Protein AF-A0A5N7ZIC8-F1 (afdb_monomer)

Radius of gyration: 21.94 Å; Cα contacts (8 Å, |Δi|>4): 372; chains: 1; bounding box: 55×42×61 Å

Foldseek 3Di:
DVLLVLLLCLLDPLSCVPPVVVNVVSLCVVQVVDDLPDDDDDDDPDDVQVVDDPVCLVSVLVVLVVCLPPPANDPVSSLVSSCPPPSNVVDDSVSSVVSCCVPPPSVPVVSVVVVSVVSVLVSVCSVVVHSAPFDDDALVLPAAKKKWPDFDPPLDDPCVVDQKDFDGRMWIWHWADDDPAWIKTWTWTWIARNPPRDIDIDTSDIFIWGADPRKTFTFDQDPVGTDTDDIKGFRDDDSQWTWIDDVVRITIIGGDDD

Mean predicted aligned error: 13.08 Å

Structure (mmCIF, N/CA/C/O backbone):
data_AF-A0A5N7ZIC8-F1
#
_entry.id   AF-A0A5N7ZIC8-F1
#
loop_
_atom_site.group_PDB
_atom_site.id
_atom_site.type_symbol
_atom_site.label_atom_id
_atom_site.label_alt_id
_atom_site.label_comp_id
_atom_site.label_asym_id
_atom_site.label_entity_id
_atom_site.label_seq_id
_atom_site.pdbx_PDB_ins_code
_atom_site.Cartn_x
_atom_site.Cartn_y
_atom_site.Cartn_z
_atom_site.occupancy
_atom_site.B_iso_or_equiv
_atom_site.auth_seq_id
_atom_site.auth_comp_id
_atom_site.auth_asym_id
_atom_site.auth_atom_id
_atom_site.pdbx_PDB_model_num
ATOM 1 N N . MET A 1 1 ? -0.071 7.876 14.268 1.00 55.91 1 MET A N 1
ATOM 2 C CA . MET A 1 1 ? -1.435 8.118 13.758 1.00 55.91 1 MET A CA 1
ATOM 3 C C . MET A 1 1 ? -2.157 6.816 13.401 1.00 55.91 1 MET A C 1
ATOM 5 O O . MET A 1 1 ? -3.098 6.484 14.101 1.00 55.91 1 MET A O 1
ATOM 9 N N . ILE A 1 2 ? -1.670 6.004 12.450 1.00 59.62 2 ILE A N 1
ATOM 10 C CA . ILE A 1 2 ? -2.265 4.687 12.101 1.00 59.62 2 ILE A CA 1
ATOM 11 C C . ILE A 1 2 ? -2.425 3.760 13.321 1.00 59.62 2 ILE A C 1
ATOM 13 O O . ILE A 1 2 ? -3.489 3.194 13.548 1.00 59.62 2 ILE A O 1
ATOM 17 N N . ARG A 1 3 ? -1.409 3.685 14.190 1.00 66.38 3 ARG A N 1
ATOM 18 C CA . ARG A 1 3 ? -1.488 2.930 15.454 1.00 66.38 3 ARG A CA 1
ATOM 19 C C . ARG A 1 3 ? -2.640 3.373 16.373 1.00 66.38 3 ARG A C 1
ATOM 21 O O . ARG A 1 3 ? -3.205 2.541 17.075 1.00 66.38 3 ARG A O 1
ATOM 28 N N . LEU A 1 4 ? -2.978 4.666 16.365 1.00 68.56 4 LEU A N 1
ATOM 29 C CA . LEU A 1 4 ? -4.075 5.231 17.161 1.00 68.56 4 LEU A CA 1
ATOM 30 C C . LEU A 1 4 ? -5.421 4.732 16.632 1.00 68.56 4 LEU A C 1
ATOM 32 O O . LEU A 1 4 ? -6.248 4.262 17.405 1.00 68.56 4 LEU A O 1
ATOM 36 N N . LEU A 1 5 ? -5.589 4.775 15.307 1.00 74.75 5 LEU A N 1
ATOM 37 C CA . LEU A 1 5 ? -6.770 4.267 14.617 1.00 74.75 5 LEU A CA 1
ATOM 38 C C . LEU A 1 5 ? -6.994 2.787 14.941 1.00 74.75 5 LEU A C 1
ATOM 40 O O . LEU A 1 5 ? -8.092 2.416 15.339 1.00 74.75 5 LEU A O 1
ATOM 44 N N . LYS A 1 6 ? -5.944 1.956 14.879 1.00 76.31 6 LYS A N 1
ATOM 45 C CA . LYS A 1 6 ? -6.038 0.525 15.216 1.00 76.31 6 LYS A CA 1
ATOM 46 C C . LYS A 1 6 ? -6.502 0.283 16.658 1.00 76.31 6 LYS A C 1
ATOM 48 O O . LYS A 1 6 ? -7.374 -0.547 16.888 1.00 76.31 6 LYS A O 1
ATOM 53 N N . LEU A 1 7 ? -5.927 0.998 17.630 1.00 75.19 7 LEU A N 1
ATOM 54 C CA . LEU A 1 7 ? -6.306 0.857 19.044 1.00 75.19 7 LEU A CA 1
ATOM 55 C C . LEU A 1 7 ? -7.739 1.323 19.304 1.00 75.19 7 LEU A C 1
ATOM 57 O O . LEU A 1 7 ? -8.444 0.702 20.095 1.00 75.19 7 LEU A O 1
ATOM 61 N N . TYR A 1 8 ? -8.180 2.375 18.617 1.00 78.94 8 TYR A N 1
ATOM 62 C CA . TYR A 1 8 ? -9.557 2.840 18.711 1.00 78.94 8 TYR A CA 1
ATOM 63 C C . TYR A 1 8 ? -10.530 1.827 18.091 1.00 78.94 8 TYR A C 1
ATOM 65 O O . TYR A 1 8 ? -11.512 1.468 18.733 1.00 78.94 8 TYR A O 1
ATOM 73 N N . LEU A 1 9 ? -10.226 1.280 16.907 1.00 82.12 9 LEU A N 1
ATOM 74 C CA . LEU A 1 9 ? -11.021 0.207 16.293 1.00 82.12 9 LEU A CA 1
ATOM 75 C C . LEU A 1 9 ? -11.140 -1.011 17.221 1.00 82.12 9 LEU A C 1
ATOM 77 O O . LEU A 1 9 ? -12.231 -1.538 17.405 1.00 82.12 9 LEU A O 1
ATOM 81 N N . LEU A 1 10 ? -10.050 -1.417 17.881 1.00 80.00 10 LEU A N 1
ATOM 82 C CA . LEU A 1 10 ? -10.088 -2.487 18.884 1.00 80.00 10 LEU A CA 1
ATOM 83 C C . LEU A 1 10 ? -10.957 -2.153 20.105 1.00 80.00 10 LEU A C 1
ATOM 85 O O . LEU A 1 10 ? -11.411 -3.065 20.789 1.00 80.00 10 LEU A O 1
ATOM 89 N N . SER A 1 11 ? -11.194 -0.877 20.401 1.00 79.12 11 SER A N 1
ATOM 90 C CA . SER A 1 11 ? -12.074 -0.453 21.494 1.00 79.12 11 SER A CA 1
ATOM 91 C C . SER A 1 11 ? -13.565 -0.502 21.129 1.00 79.12 11 SER A C 1
ATOM 93 O O . SER A 1 11 ? -14.413 -0.486 22.027 1.00 79.12 11 SER A O 1
ATOM 95 N N . GLU A 1 12 ? -13.885 -0.624 19.836 1.00 85.06 12 GLU A N 1
ATOM 96 C CA . GLU A 1 12 ? -15.250 -0.687 19.325 1.00 85.06 12 GLU A CA 1
ATOM 97 C C . GLU A 1 12 ? -15.813 -2.108 19.368 1.00 85.06 12 GLU A C 1
ATOM 99 O O . GLU A 1 12 ? -15.362 -3.020 18.672 1.00 85.06 12 GLU A O 1
ATOM 104 N N . ASN A 1 13 ? -16.877 -2.302 20.149 1.00 83.62 13 ASN A N 1
ATOM 105 C CA . ASN A 1 13 ? -17.533 -3.607 20.275 1.00 83.62 13 ASN A CA 1
ATOM 106 C C . ASN A 1 13 ? -18.072 -4.136 18.939 1.00 83.62 13 ASN A C 1
ATOM 108 O O . ASN A 1 13 ? -18.017 -5.341 18.693 1.00 83.62 13 ASN A O 1
ATOM 112 N N . ASP A 1 14 ? -18.579 -3.253 18.077 1.00 86.81 14 ASP A N 1
ATOM 113 C CA . ASP A 1 14 ? -19.084 -3.641 16.758 1.00 86.81 14 ASP A CA 1
ATOM 114 C C . ASP A 1 14 ? -17.959 -4.143 15.855 1.00 86.81 14 ASP A C 1
ATOM 116 O O . ASP A 1 14 ? -18.125 -5.173 15.202 1.00 86.81 14 ASP A O 1
ATOM 120 N N . PHE A 1 15 ? -16.791 -3.493 15.899 1.00 87.12 15 PHE A N 1
ATOM 121 C CA . PHE A 1 15 ? -15.607 -3.943 15.174 1.00 87.12 15 PHE A CA 1
ATOM 122 C C . PHE A 1 15 ? -15.167 -5.325 15.660 1.00 87.12 15 PHE A C 1
ATOM 124 O O . PHE A 1 15 ? -15.086 -6.260 14.870 1.00 87.12 15 PHE A O 1
ATOM 131 N N . ARG A 1 16 ? -15.030 -5.509 16.979 1.00 84.25 16 ARG A N 1
ATOM 132 C CA . ARG A 1 16 ? -14.667 -6.806 17.582 1.00 84.25 16 ARG A CA 1
ATOM 133 C C . ARG A 1 16 ? -15.633 -7.936 17.257 1.00 84.25 16 ARG A C 1
ATOM 135 O O . ARG A 1 16 ? -15.233 -9.095 17.170 1.00 84.25 16 ARG A O 1
ATOM 142 N N . ARG A 1 17 ? -16.919 -7.620 17.129 1.00 87.88 17 ARG A N 1
ATOM 143 C CA . ARG A 1 17 ? -17.959 -8.605 16.831 1.00 87.88 17 ARG A CA 1
ATOM 144 C C . ARG A 1 17 ? -17.952 -9.011 15.359 1.00 87.88 17 ARG A C 1
ATOM 146 O O . ARG A 1 17 ? -18.144 -10.196 15.084 1.00 87.88 17 ARG A O 1
ATOM 153 N N . LEU A 1 18 ? -17.792 -8.043 14.457 1.00 86.38 18 LEU A N 1
ATOM 154 C CA . LEU A 1 18 ? -17.914 -8.226 13.009 1.00 86.38 18 LEU A CA 1
ATOM 155 C C . LEU A 1 18 ? -16.600 -8.670 12.347 1.00 86.38 18 LEU A C 1
ATOM 157 O O . LEU A 1 18 ? -16.652 -9.432 11.390 1.00 86.38 18 LEU A O 1
ATOM 161 N N . PHE A 1 19 ? -15.450 -8.267 12.893 1.00 87.06 19 PHE A N 1
ATOM 162 C CA . PHE A 1 19 ? -14.111 -8.452 12.313 1.00 87.06 19 PHE A CA 1
ATOM 163 C C . PHE A 1 19 ? -13.188 -9.215 13.267 1.00 87.06 19 PHE A C 1
ATOM 165 O O . PHE A 1 19 ? -12.166 -8.718 13.738 1.00 87.06 19 PHE A O 1
ATOM 172 N N . LYS A 1 20 ? -13.605 -10.428 13.653 1.00 84.00 20 LYS A N 1
ATOM 173 C CA . LYS A 1 20 ? -12.927 -11.210 14.704 1.00 84.00 20 LYS A CA 1
ATOM 174 C C . LYS A 1 20 ? -11.499 -11.599 14.330 1.00 84.00 20 LYS A C 1
ATOM 176 O O . LYS A 1 20 ? -10.627 -11.584 15.197 1.00 84.00 20 LYS A O 1
ATOM 181 N N . GLU A 1 21 ? -11.274 -11.982 13.077 1.00 80.25 21 GLU A N 1
ATOM 182 C CA . GLU A 1 21 ? -9.963 -12.425 12.595 1.00 80.25 21 GLU A CA 1
ATOM 183 C C . GLU A 1 21 ? -8.984 -11.252 12.547 1.00 80.25 21 GLU A C 1
ATOM 185 O O . GLU A 1 21 ? -7.851 -11.360 13.014 1.00 80.25 21 GLU A O 1
ATOM 190 N N . GLU A 1 22 ? -9.453 -10.094 12.096 1.00 78.19 22 GLU A N 1
ATOM 191 C CA . GLU A 1 22 ? -8.677 -8.863 12.053 1.00 78.19 22 GLU A CA 1
ATOM 192 C C . GLU A 1 22 ? -8.407 -8.318 13.446 1.00 78.19 22 GLU A C 1
ATOM 194 O O . GLU A 1 22 ? -7.299 -7.866 13.721 1.00 78.19 22 GLU A O 1
ATOM 199 N N . CYS A 1 23 ? -9.369 -8.423 14.366 1.00 78.75 23 CYS A N 1
ATOM 200 C CA . CYS A 1 23 ? -9.108 -8.169 15.776 1.00 78.75 23 CYS A CA 1
ATOM 201 C C . CYS A 1 23 ? -7.999 -9.074 16.307 1.00 78.75 23 CYS A C 1
ATOM 203 O O . CYS A 1 23 ? -7.065 -8.565 16.918 1.00 78.75 23 CYS A O 1
ATOM 205 N N . ALA A 1 24 ? -8.045 -10.381 16.040 1.00 77.69 24 ALA A N 1
ATOM 206 C CA . ALA A 1 24 ? -6.998 -11.300 16.479 1.00 77.69 24 ALA A CA 1
ATOM 207 C C . ALA A 1 24 ? -5.629 -10.960 15.859 1.00 77.69 24 ALA A C 1
ATOM 209 O O . ALA A 1 24 ? -4.602 -11.046 16.537 1.00 77.69 24 ALA A O 1
ATOM 210 N N . GLN A 1 25 ? -5.598 -10.530 14.594 1.00 75.31 25 GLN A N 1
ATOM 211 C CA . GLN A 1 25 ? -4.379 -10.070 13.930 1.00 75.31 25 GLN A CA 1
ATOM 212 C C . GLN A 1 25 ? -3.836 -8.783 14.558 1.00 75.31 25 GLN A C 1
ATOM 214 O O . GLN A 1 25 ? -2.656 -8.731 14.901 1.00 75.31 25 GLN A O 1
ATOM 219 N N . LEU A 1 26 ? -4.678 -7.765 14.744 1.00 73.06 26 LEU A N 1
ATOM 220 C CA . LEU A 1 26 ? -4.300 -6.505 15.378 1.00 73.06 26 LEU A CA 1
ATOM 221 C C . LEU A 1 26 ? -3.789 -6.749 16.801 1.00 73.06 26 LEU A C 1
ATOM 223 O O . LEU A 1 26 ? -2.727 -6.252 17.169 1.00 73.06 26 LEU A O 1
ATOM 227 N N . GLU A 1 27 ? -4.489 -7.564 17.589 1.00 74.94 27 GLU A N 1
ATOM 228 C CA . GLU A 1 27 ? -4.041 -7.976 18.919 1.00 74.94 27 GLU A CA 1
ATOM 229 C C . GLU A 1 27 ? -2.671 -8.674 18.844 1.00 74.94 27 GLU A C 1
ATOM 231 O O . GLU A 1 27 ? -1.750 -8.308 19.574 1.00 74.94 27 GLU A O 1
ATOM 236 N N . LYS A 1 28 ? -2.463 -9.610 17.911 1.00 73.75 28 LYS A N 1
ATOM 237 C CA . LYS A 1 28 ? -1.155 -10.252 17.704 1.00 73.75 28 LYS A CA 1
ATOM 238 C C . LYS A 1 28 ? -0.060 -9.250 17.319 1.00 73.75 28 LYS A C 1
ATOM 240 O O . LYS A 1 28 ? 1.052 -9.364 17.830 1.00 73.75 28 LYS A O 1
ATOM 245 N N . GLU A 1 29 ? -0.344 -8.273 16.461 1.00 68.31 29 GLU A N 1
ATOM 246 C CA . GLU A 1 29 ? 0.601 -7.206 16.108 1.00 68.31 29 GLU A CA 1
ATOM 247 C C . GLU A 1 29 ? 1.007 -6.409 17.348 1.00 68.31 29 GLU A C 1
ATOM 249 O O . GLU A 1 29 ? 2.203 -6.236 17.594 1.00 68.31 29 GLU A O 1
ATOM 254 N N . PHE A 1 30 ? 0.025 -5.982 18.150 1.00 66.12 30 PHE A N 1
ATOM 255 C CA . PHE A 1 30 ? 0.235 -5.192 19.362 1.00 66.12 30 PHE A CA 1
ATOM 256 C C . PHE A 1 30 ? 0.943 -5.963 20.479 1.00 66.12 30 PHE A C 1
ATOM 258 O O . PHE A 1 30 ? 1.807 -5.384 21.132 1.00 66.12 30 PHE A O 1
ATOM 265 N N . PHE A 1 31 ? 0.6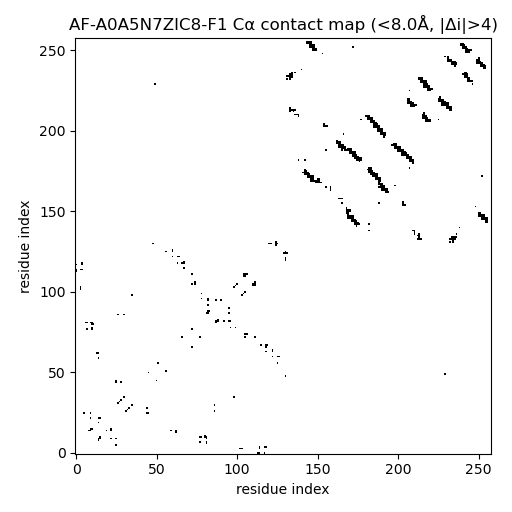07 -7.235 20.699 1.00 64.88 31 PHE A N 1
ATOM 266 C CA . PHE A 1 31 ? 1.062 -8.003 21.867 1.00 64.88 31 PHE A CA 1
ATOM 267 C C . PHE A 1 31 ? 2.175 -9.012 21.563 1.00 64.88 31 PHE A C 1
ATOM 269 O O . PHE A 1 31 ? 2.969 -9.333 22.443 1.00 64.88 31 PHE A O 1
ATOM 276 N N . GLY A 1 32 ? 2.246 -9.532 20.337 1.00 56.22 32 GLY A N 1
ATOM 277 C CA . GLY A 1 32 ? 3.239 -10.530 19.930 1.00 56.22 32 GLY A CA 1
ATOM 278 C C . GLY A 1 32 ? 4.573 -9.920 19.501 1.00 56.22 32 GLY A C 1
ATOM 279 O O . GLY A 1 32 ? 5.625 -10.504 19.757 1.00 56.22 32 GLY A O 1
ATOM 280 N N . THR A 1 33 ? 4.542 -8.738 18.878 1.00 51.19 33 THR A N 1
ATOM 281 C CA . THR A 1 33 ? 5.743 -8.064 18.341 1.00 51.19 33 THR A CA 1
ATOM 282 C C . THR A 1 33 ? 6.324 -7.021 19.297 1.00 51.19 33 THR A C 1
ATOM 284 O O . THR A 1 33 ? 7.509 -6.701 19.212 1.00 51.19 33 THR A O 1
ATOM 287 N N . TYR A 1 34 ? 5.524 -6.504 20.236 1.00 51.16 34 TYR A N 1
ATOM 288 C CA . TYR A 1 34 ? 5.946 -5.462 21.171 1.00 51.16 34 TYR A CA 1
ATOM 289 C C . TYR A 1 34 ? 5.941 -5.977 22.606 1.00 51.16 34 TYR A C 1
ATOM 291 O O . TYR A 1 34 ? 4.896 -6.229 23.197 1.00 51.16 34 TYR A O 1
ATOM 299 N N . LYS A 1 35 ? 7.124 -6.030 23.222 1.00 48.09 35 LYS A N 1
ATOM 300 C CA . LYS A 1 35 ? 7.209 -5.927 24.679 1.00 48.09 35 LYS A CA 1
ATOM 301 C C . LYS A 1 35 ? 6.880 -4.480 25.026 1.00 48.09 35 LYS A C 1
ATOM 303 O O . LYS A 1 35 ? 7.618 -3.582 24.618 1.00 48.09 35 LYS A O 1
ATOM 308 N N . ILE A 1 36 ? 5.768 -4.250 25.723 1.00 45.81 36 ILE A N 1
ATOM 309 C CA . ILE A 1 36 ? 5.391 -2.928 26.238 1.00 45.81 36 ILE A CA 1
ATOM 310 C C . ILE A 1 36 ? 6.588 -2.399 27.054 1.00 45.81 36 ILE A C 1
ATOM 312 O O . ILE A 1 36 ? 6.863 -2.905 28.137 1.00 45.81 36 ILE A O 1
ATOM 316 N N . GLY A 1 37 ? 7.373 -1.476 26.475 1.00 35.16 37 GLY A N 1
ATOM 317 C CA . GLY A 1 37 ? 8.635 -0.975 27.047 1.00 35.16 37 GLY A CA 1
ATOM 318 C C . GLY A 1 37 ? 9.810 -0.767 26.070 1.00 35.16 37 GLY A C 1
ATOM 319 O O . GLY A 1 37 ? 10.768 -0.094 26.435 1.00 35.16 37 GLY A O 1
ATOM 320 N N . GLY A 1 38 ? 9.760 -1.283 24.837 1.00 28.39 38 GLY A N 1
ATOM 321 C CA . GLY A 1 38 ? 10.807 -1.075 23.819 1.00 28.39 38 GLY A CA 1
ATOM 322 C C . GLY A 1 38 ? 10.331 -0.204 22.655 1.00 28.39 38 GLY A C 1
ATOM 323 O O . GLY A 1 38 ? 9.308 -0.500 22.042 1.00 28.39 38 GLY A O 1
ATOM 324 N N . GLY A 1 39 ? 11.048 0.883 22.366 1.00 31.53 39 GLY A N 1
ATOM 325 C CA . GLY A 1 39 ? 10.718 1.829 21.299 1.00 31.53 39 GLY A CA 1
ATOM 326 C C . GLY A 1 39 ? 10.853 1.266 19.876 1.00 31.53 39 GLY A C 1
ATOM 327 O O . GLY A 1 39 ? 11.704 0.425 19.605 1.00 31.53 39 GLY A O 1
ATOM 328 N N . GLY A 1 40 ? 10.046 1.828 18.969 1.00 33.06 40 GLY A N 1
ATOM 329 C CA . GLY A 1 40 ? 10.212 1.748 17.512 1.00 33.06 40 GLY A CA 1
ATOM 330 C C . GLY A 1 40 ? 9.396 0.658 16.809 1.00 33.06 40 GLY A C 1
ATOM 331 O O . GLY A 1 40 ? 9.470 -0.514 17.156 1.00 33.06 40 GLY A O 1
ATOM 332 N N . ILE A 1 41 ? 8.630 1.049 15.783 1.00 37.78 41 ILE A N 1
ATOM 333 C CA . ILE A 1 41 ? 7.874 0.148 14.899 1.00 37.78 41 ILE A CA 1
ATOM 334 C C . ILE A 1 41 ? 8.538 0.141 13.522 1.00 37.78 41 ILE A C 1
ATOM 336 O O . ILE A 1 41 ? 8.543 1.158 12.835 1.00 37.78 41 ILE A O 1
ATOM 340 N N . LYS A 1 42 ? 9.053 -1.016 13.110 1.00 34.66 42 LYS A N 1
ATOM 341 C CA . LYS A 1 42 ? 9.117 -1.414 11.700 1.00 34.66 42 LYS A CA 1
ATOM 342 C C . LYS A 1 42 ? 8.124 -2.567 11.532 1.00 34.66 42 LYS A C 1
ATOM 344 O O . LYS A 1 42 ? 8.136 -3.467 12.368 1.00 34.66 42 LYS A O 1
ATOM 349 N N . ASN A 1 43 ? 7.320 -2.507 10.469 1.00 38.88 43 ASN A N 1
ATOM 350 C CA . ASN A 1 43 ? 6.261 -3.442 10.049 1.00 38.88 43 ASN A CA 1
ATOM 351 C C . ASN A 1 43 ? 4.882 -3.168 10.678 1.00 38.88 43 ASN A C 1
ATOM 353 O O . ASN A 1 43 ? 4.516 -3.747 11.697 1.00 38.88 43 ASN A O 1
ATOM 357 N N . ASP A 1 44 ? 4.118 -2.277 10.041 1.00 46.12 44 ASP A N 1
ATOM 358 C CA . ASP A 1 44 ? 2.700 -2.033 10.328 1.00 46.12 44 ASP A CA 1
ATOM 359 C C . ASP A 1 44 ? 1.872 -3.037 9.495 1.00 46.12 44 ASP A C 1
ATOM 361 O O . ASP A 1 44 ? 1.852 -2.950 8.274 1.00 46.12 44 ASP A O 1
ATOM 365 N N . GLY A 1 45 ? 1.246 -4.038 10.126 1.00 46.94 45 GLY A N 1
ATOM 366 C CA . GLY A 1 45 ? 0.649 -5.196 9.431 1.00 46.94 45 GLY A CA 1
ATOM 367 C C . GLY A 1 45 ? -0.843 -5.093 9.084 1.00 46.94 45 GLY A C 1
ATOM 368 O O . GLY A 1 45 ? -1.427 -6.076 8.634 1.00 46.94 45 GLY A O 1
ATOM 369 N N . PHE A 1 46 ? -1.466 -3.921 9.248 1.00 47.50 46 PHE A N 1
ATOM 370 C CA . PHE A 1 46 ? -2.884 -3.732 8.913 1.00 47.50 46 PHE A CA 1
ATOM 371 C C . PHE A 1 46 ? -2.997 -2.918 7.633 1.00 47.50 46 PHE A C 1
ATOM 373 O O . PHE A 1 46 ? -2.992 -1.686 7.648 1.00 47.50 46 PHE A O 1
ATOM 380 N N . ASP A 1 47 ? -3.050 -3.648 6.534 1.00 56.22 47 ASP A N 1
ATOM 381 C CA . ASP A 1 47 ? -3.285 -3.111 5.208 1.00 56.22 47 ASP A CA 1
ATOM 382 C C . ASP A 1 47 ? -4.802 -2.941 5.015 1.00 56.22 47 ASP A C 1
ATOM 384 O O . ASP A 1 47 ? -5.525 -3.913 4.786 1.00 56.22 47 ASP A O 1
ATOM 388 N N . LEU A 1 48 ? -5.286 -1.704 5.182 1.00 57.12 48 LEU A N 1
ATOM 389 C CA . LEU A 1 48 ? -6.697 -1.341 4.995 1.00 57.12 48 LEU A CA 1
ATOM 390 C C . LEU A 1 48 ? -7.187 -1.665 3.577 1.00 57.12 48 LEU A C 1
ATOM 392 O O . LEU A 1 48 ? -8.328 -2.100 3.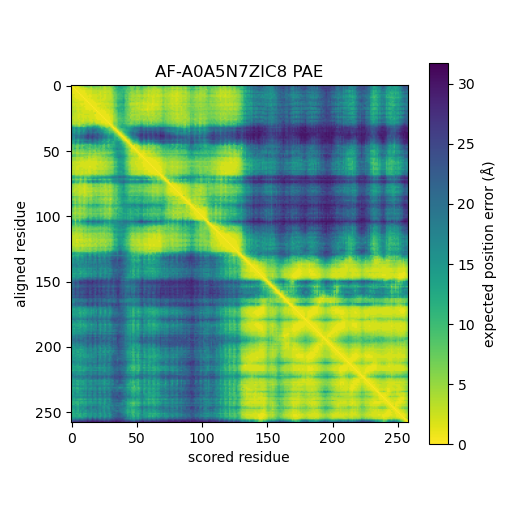433 1.00 57.12 48 LEU A O 1
ATOM 396 N 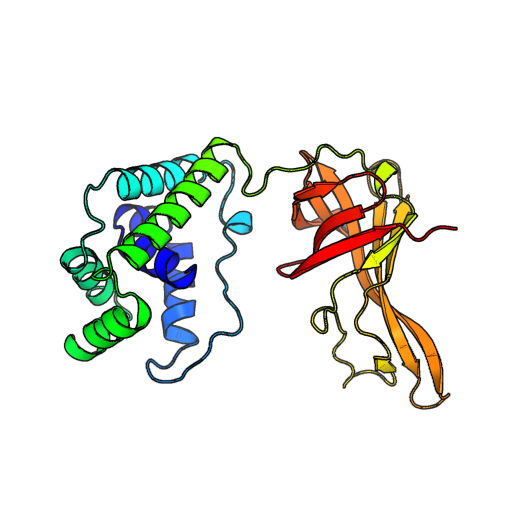N . ASP A 1 49 ? -6.328 -1.525 2.564 1.00 51.62 49 ASP A N 1
ATOM 397 C CA . ASP A 1 49 ? -6.667 -1.828 1.170 1.00 51.62 49 ASP A CA 1
ATOM 398 C C . ASP A 1 49 ? -6.853 -3.333 0.948 1.00 51.62 49 ASP A C 1
ATOM 400 O O . ASP A 1 49 ? -7.677 -3.747 0.133 1.00 51.62 49 ASP A O 1
ATOM 404 N N . ARG A 1 50 ? -6.114 -4.167 1.690 1.00 55.91 50 ARG A N 1
ATOM 405 C CA . ARG A 1 50 ? -6.284 -5.627 1.672 1.00 55.91 50 ARG A CA 1
ATOM 406 C C . ARG A 1 50 ? -7.457 -6.105 2.527 1.00 55.91 50 ARG A C 1
ATOM 408 O O . ARG A 1 50 ? -8.069 -7.121 2.204 1.00 55.91 50 ARG A O 1
ATOM 415 N N . PHE A 1 51 ? -7.734 -5.421 3.635 1.00 65.19 51 PHE A N 1
ATOM 416 C CA . PHE A 1 51 ? -8.839 -5.750 4.533 1.00 65.19 51 PHE A CA 1
ATOM 417 C C . PHE A 1 51 ? -10.197 -5.476 3.877 1.00 65.19 51 PHE A C 1
ATOM 419 O O . PHE A 1 51 ? -11.109 -6.293 3.998 1.00 65.19 51 PHE A O 1
ATOM 426 N N . LEU A 1 52 ? -10.336 -4.351 3.175 1.00 65.94 52 LEU A N 1
ATOM 427 C CA . LEU A 1 52 ? -11.616 -3.908 2.634 1.00 65.94 52 LEU A CA 1
ATOM 428 C C . LEU A 1 52 ? -11.952 -4.572 1.300 1.00 65.94 52 LEU A C 1
ATOM 430 O O . LEU A 1 52 ? -11.147 -4.628 0.374 1.00 65.94 52 LEU A O 1
ATOM 434 N N . ASN A 1 53 ? -13.179 -5.065 1.209 1.00 67.75 53 ASN A N 1
ATOM 435 C CA . ASN A 1 53 ? -13.756 -5.697 0.033 1.00 67.75 53 ASN A CA 1
ATOM 436 C C . ASN A 1 53 ? -15.268 -5.437 -0.024 1.00 67.75 53 ASN A C 1
ATOM 438 O O . ASN A 1 53 ? -15.861 -4.883 0.909 1.00 67.75 53 ASN A O 1
ATOM 442 N N . ASP A 1 54 ? -15.902 -5.874 -1.107 1.00 66.94 54 ASP A N 1
ATOM 443 C CA . ASP A 1 54 ? -17.329 -5.647 -1.362 1.00 66.94 54 ASP A CA 1
ATOM 444 C C . ASP A 1 54 ? -18.246 -6.203 -0.258 1.00 66.94 54 ASP A C 1
ATOM 446 O O . ASP A 1 54 ? -19.360 -5.721 -0.074 1.00 66.94 54 ASP A O 1
ATOM 450 N N . GLN A 1 55 ? -17.794 -7.201 0.510 1.00 71.50 55 GLN A N 1
ATOM 451 C CA . GLN A 1 55 ? -18.599 -7.849 1.549 1.00 71.50 55 GLN A CA 1
ATOM 452 C C . GLN A 1 55 ? -18.533 -7.129 2.899 1.00 71.50 55 GLN A C 1
ATOM 454 O O . GLN A 1 55 ? -19.447 -7.282 3.711 1.00 71.50 55 GLN A O 1
ATOM 459 N N . ASN A 1 56 ? -17.466 -6.371 3.174 1.00 73.31 56 ASN A N 1
ATOM 460 C CA . ASN A 1 56 ? -17.257 -5.744 4.482 1.00 73.31 56 ASN A CA 1
ATOM 461 C C . ASN A 1 56 ? -17.191 -4.212 4.476 1.00 73.31 56 ASN A C 1
ATOM 463 O O . ASN A 1 56 ? -17.275 -3.606 5.548 1.00 73.31 56 ASN A O 1
ATOM 467 N N . THR A 1 57 ? -17.096 -3.589 3.301 1.00 79.44 57 THR A N 1
ATOM 468 C CA . THR A 1 57 ? -16.931 -2.137 3.155 1.00 79.44 57 THR A CA 1
ATOM 469 C C . THR A 1 57 ? -18.054 -1.350 3.829 1.00 79.44 57 THR A C 1
ATOM 471 O O . THR A 1 57 ? -17.776 -0.437 4.607 1.00 79.44 57 THR A O 1
ATOM 474 N N . GLU A 1 58 ? -19.317 -1.730 3.624 1.00 82.94 58 GLU A N 1
ATOM 475 C CA . GLU A 1 58 ? -20.460 -1.039 4.241 1.00 82.94 58 GLU A CA 1
ATOM 476 C C . GLU A 1 58 ? -20.465 -1.168 5.769 1.00 82.94 58 GLU A C 1
ATOM 478 O O . GLU A 1 58 ? -20.674 -0.190 6.491 1.00 82.94 58 GLU A O 1
ATOM 483 N N . ALA A 1 59 ? -20.193 -2.374 6.275 1.00 86.12 59 ALA A N 1
ATOM 484 C CA . ALA A 1 59 ? -20.153 -2.642 7.707 1.00 86.12 59 ALA A CA 1
ATOM 485 C C . ALA A 1 59 ? -19.026 -1.855 8.390 1.00 86.12 59 ALA A C 1
ATOM 487 O O . ALA A 1 59 ? -19.227 -1.283 9.463 1.00 86.12 59 ALA A O 1
ATOM 488 N N . PHE A 1 60 ? -17.855 -1.781 7.755 1.00 86.12 60 PHE A N 1
ATOM 489 C CA . PHE A 1 60 ? -16.742 -0.983 8.251 1.00 86.12 60 PHE A CA 1
ATOM 490 C C . PHE A 1 60 ? -17.046 0.521 8.185 1.00 86.12 60 PHE A C 1
ATOM 492 O O . PHE A 1 60 ? -16.825 1.232 9.166 1.00 86.12 60 PHE A O 1
ATOM 499 N N . ALA A 1 61 ? -17.644 1.005 7.091 1.00 85.25 61 ALA A N 1
ATOM 500 C CA . ALA A 1 61 ? -18.068 2.398 6.958 1.00 85.25 61 ALA A CA 1
ATOM 501 C C . ALA A 1 61 ? -19.072 2.807 8.049 1.00 85.25 61 ALA A C 1
ATOM 503 O O . ALA A 1 61 ? -18.947 3.892 8.615 1.00 85.25 61 ALA A O 1
ATOM 504 N N . ALA A 1 62 ? -20.020 1.935 8.408 1.00 87.12 62 ALA A N 1
ATOM 505 C CA . ALA A 1 62 ? -20.974 2.194 9.487 1.00 87.12 62 ALA A CA 1
ATOM 506 C C . ALA A 1 62 ? -20.290 2.368 10.855 1.00 87.12 62 ALA A C 1
ATOM 508 O O . ALA A 1 62 ? -20.686 3.236 11.638 1.00 87.12 62 ALA A O 1
ATOM 509 N N . ILE A 1 63 ? -19.237 1.588 11.132 1.00 87.50 63 ILE A N 1
ATOM 510 C CA . ILE A 1 63 ? -18.424 1.740 12.347 1.00 87.50 63 ILE A CA 1
ATOM 511 C C . ILE A 1 63 ? -17.718 3.096 12.337 1.00 87.50 63 ILE A C 1
ATOM 513 O O . ILE A 1 63 ? -17.804 3.827 13.319 1.00 87.50 63 ILE A O 1
ATOM 517 N N . LEU A 1 64 ? -17.074 3.472 11.229 1.00 87.31 64 LEU A N 1
ATOM 518 C CA . LEU A 1 64 ? -16.399 4.770 11.135 1.00 87.31 64 LEU A CA 1
ATOM 519 C C . LEU A 1 64 ? -17.371 5.939 11.286 1.00 87.31 64 LEU A C 1
ATOM 521 O O . LEU A 1 64 ? -17.082 6.888 12.009 1.00 87.31 64 LEU A O 1
ATOM 525 N N . HIS A 1 65 ? -18.542 5.857 10.654 1.00 86.75 65 HIS A N 1
ATOM 526 C CA . HIS A 1 65 ? -19.585 6.867 10.789 1.00 86.75 65 HIS A CA 1
ATOM 527 C C . HIS A 1 65 ? -20.016 7.031 12.250 1.00 86.75 65 HIS A C 1
ATOM 529 O O . HIS A 1 65 ? -20.086 8.152 12.749 1.00 86.75 65 HIS A O 1
ATOM 535 N N . LYS A 1 66 ? -20.249 5.918 12.959 1.00 85.31 66 LYS A N 1
ATOM 536 C CA . LYS A 1 66 ? -20.588 5.931 14.387 1.00 85.31 66 LYS A CA 1
ATOM 537 C C . LYS A 1 66 ? -19.515 6.664 15.197 1.00 85.31 66 LYS A C 1
ATOM 539 O O . LYS A 1 66 ? -19.858 7.613 15.898 1.00 85.31 66 LYS A O 1
ATOM 544 N N . ILE A 1 67 ? -18.243 6.301 15.017 1.00 82.38 67 ILE A N 1
ATOM 545 C CA . ILE A 1 67 ? -17.097 6.953 15.676 1.00 82.38 67 ILE A CA 1
ATOM 546 C C . ILE A 1 67 ? -17.089 8.465 15.398 1.00 82.38 67 ILE A C 1
ATOM 548 O O . ILE A 1 67 ? -16.938 9.268 16.313 1.00 82.38 67 ILE A O 1
ATOM 552 N N . LEU A 1 68 ? -17.292 8.872 14.142 1.00 82.06 68 LEU A N 1
ATOM 553 C CA . LEU A 1 68 ? -17.285 10.280 13.729 1.00 82.06 68 LEU A CA 1
ATOM 554 C C . LEU A 1 68 ? -18.469 11.096 14.269 1.00 82.06 68 LEU A C 1
ATOM 556 O O . LEU A 1 68 ? -18.354 12.314 14.426 1.00 82.06 68 LEU A O 1
ATOM 560 N N . THR A 1 69 ? -19.604 10.447 14.539 1.00 82.50 69 THR A N 1
ATOM 561 C CA . THR A 1 69 ? -20.807 11.101 15.083 1.00 82.50 69 THR A CA 1
ATOM 562 C C . THR A 1 69 ? -20.768 11.304 16.597 1.00 82.50 69 THR A C 1
ATOM 564 O O . THR A 1 69 ? -21.536 12.113 17.127 1.00 82.50 69 THR A O 1
ATOM 567 N N . GLU A 1 70 ? -19.871 10.618 17.307 1.00 74.38 70 GLU A N 1
ATOM 568 C CA . GLU A 1 70 ? -19.663 10.840 18.734 1.00 74.38 70 GLU A CA 1
ATOM 569 C C . GLU A 1 70 ? -18.999 12.211 18.950 1.00 74.38 70 GLU A C 1
ATOM 571 O O . GLU A 1 70 ? -17.913 12.500 18.449 1.00 74.38 70 GLU A O 1
ATOM 576 N N . LYS A 1 71 ? -19.690 13.101 19.68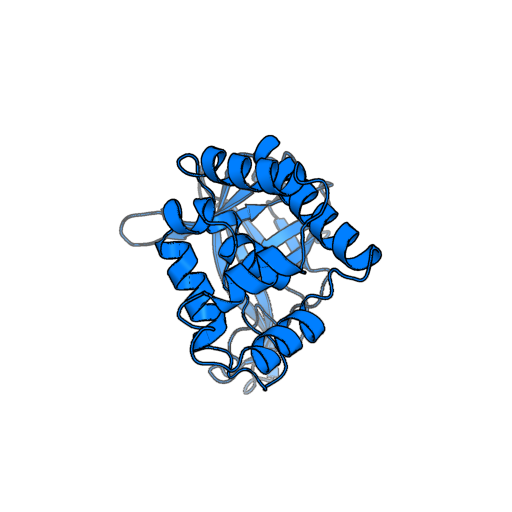3 1.00 55.22 71 LYS A N 1
ATOM 577 C CA . LYS A 1 71 ? -19.264 14.498 19.913 1.00 55.22 71 LYS A CA 1
ATOM 578 C C . LYS A 1 71 ? -17.870 14.616 20.531 1.00 55.22 71 LYS A C 1
ATOM 580 O O . LYS A 1 71 ? -17.198 15.618 20.307 1.00 55.22 71 LYS A O 1
ATOM 585 N N . GLU A 1 72 ? -17.465 13.610 21.297 1.00 61.56 72 GLU A N 1
ATOM 586 C CA . GLU A 1 72 ? -16.142 13.484 21.888 1.00 61.56 72 GLU A CA 1
ATOM 587 C C . GLU A 1 72 ? -15.708 12.025 21.753 1.00 61.56 72 GLU A C 1
ATOM 589 O O . GLU A 1 72 ? -16.411 11.126 22.213 1.00 61.56 72 GLU A O 1
ATOM 594 N N . LEU A 1 73 ? -14.541 11.789 21.154 1.00 65.38 73 LEU A N 1
ATOM 595 C CA . LEU A 1 73 ? -13.8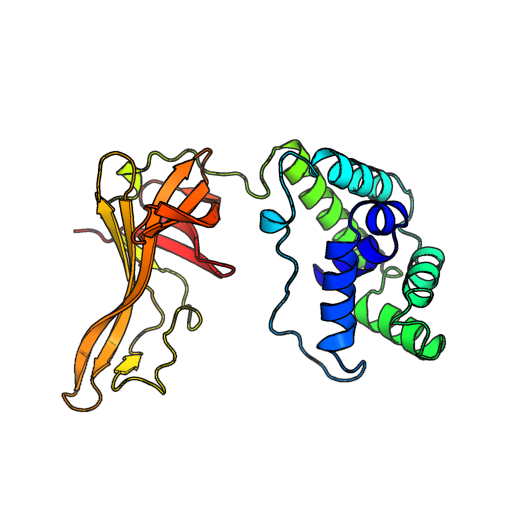65 10.493 21.199 1.00 65.38 73 LEU A CA 1
ATOM 596 C C . LEU A 1 73 ? -13.399 10.289 22.649 1.00 65.38 73 LEU A C 1
ATOM 598 O O . LEU A 1 73 ? -12.300 10.694 23.018 1.00 65.38 73 LEU A O 1
ATOM 602 N N . THR A 1 74 ? -14.290 9.819 23.528 1.00 60.06 74 THR A N 1
ATOM 603 C CA . THR A 1 74 ? -14.059 9.933 24.975 1.00 60.06 74 THR A CA 1
ATOM 604 C C . THR A 1 74 ? -12.913 9.033 25.446 1.00 60.06 74 THR A C 1
ATOM 606 O O . THR A 1 74 ? -12.914 7.805 25.298 1.00 60.06 74 THR A O 1
ATOM 609 N N . ASN A 1 75 ? -11.934 9.657 26.098 1.00 63.22 75 ASN A N 1
ATOM 610 C CA . ASN A 1 75 ? -10.685 9.006 26.507 1.00 63.22 75 ASN A CA 1
ATOM 611 C C . ASN A 1 75 ? -10.922 7.933 27.547 1.00 63.22 75 ASN A C 1
ATOM 613 O O . ASN A 1 75 ? -10.324 6.866 27.481 1.00 63.22 75 ASN A O 1
ATOM 617 N N . ASN A 1 76 ? -11.815 8.202 28.496 1.00 65.94 76 ASN A N 1
ATOM 618 C CA . ASN A 1 76 ? -12.064 7.299 29.610 1.00 65.94 76 ASN A CA 1
ATOM 619 C C . ASN A 1 76 ? -12.729 6.000 29.153 1.00 65.94 76 ASN A C 1
ATOM 621 O O . ASN A 1 76 ? -12.323 4.931 29.602 1.00 65.94 76 ASN A O 1
ATOM 625 N N . GLN A 1 77 ? -13.704 6.069 28.241 1.00 72.12 77 GLN A N 1
ATOM 626 C CA . GLN A 1 77 ? -14.385 4.873 27.753 1.00 72.12 77 GLN A CA 1
ATOM 627 C C . GLN A 1 77 ? -13.483 4.064 26.819 1.00 72.12 77 GLN A C 1
ATOM 629 O O . GLN A 1 77 ? -13.354 2.856 27.006 1.00 72.12 77 GLN A O 1
ATOM 634 N N . THR A 1 78 ? -12.788 4.729 25.894 1.00 73.69 78 THR A N 1
ATOM 635 C CA . THR A 1 78 ? -11.824 4.085 24.988 1.00 73.69 78 THR A CA 1
ATOM 636 C C . THR A 1 78 ? -10.697 3.421 25.778 1.00 73.69 78 THR A C 1
ATOM 638 O O . THR A 1 78 ? -10.409 2.243 25.586 1.00 73.69 78 THR A O 1
ATOM 641 N N . THR A 1 79 ? -10.117 4.130 26.753 1.00 72.25 79 THR A N 1
ATOM 642 C CA . THR A 1 79 ? -9.073 3.596 27.644 1.00 72.25 79 THR A CA 1
ATOM 643 C C . THR A 1 79 ? -9.569 2.383 28.414 1.00 72.25 79 THR A C 1
ATOM 645 O O . THR A 1 79 ? -8.876 1.371 28.479 1.00 72.25 79 THR A O 1
ATOM 648 N N . LYS A 1 80 ? -10.781 2.460 28.974 1.00 74.12 80 LYS A N 1
ATOM 649 C CA . LYS A 1 80 ? -11.389 1.355 29.716 1.00 74.12 80 LYS A CA 1
ATOM 650 C C . LYS A 1 80 ? -11.639 0.139 28.820 1.00 74.12 80 LYS A C 1
ATOM 652 O O . LYS A 1 80 ? -11.363 -0.979 29.242 1.00 74.12 80 LYS A O 1
ATOM 657 N N . ASN A 1 81 ? -12.115 0.350 27.595 1.00 77.56 81 ASN A N 1
ATOM 658 C CA . ASN A 1 81 ? -12.346 -0.718 26.624 1.00 77.56 81 ASN A CA 1
ATOM 659 C C . ASN A 1 81 ? -11.029 -1.367 26.176 1.00 77.56 81 ASN A C 1
ATOM 661 O O . ASN A 1 81 ? -10.941 -2.591 26.157 1.00 77.56 81 ASN A O 1
ATOM 665 N N . ILE A 1 82 ? -9.997 -0.567 25.884 1.00 75.75 82 ILE A N 1
ATOM 666 C CA . ILE A 1 82 ? -8.663 -1.062 25.509 1.00 75.75 82 ILE A CA 1
ATOM 667 C C . ILE A 1 82 ? -8.040 -1.850 26.666 1.00 75.75 82 ILE A C 1
ATOM 669 O O . ILE A 1 82 ? -7.539 -2.951 26.455 1.00 75.75 82 ILE A O 1
ATOM 673 N N . ALA A 1 83 ? -8.110 -1.335 27.897 1.00 72.56 83 ALA A N 1
ATOM 674 C CA . ALA A 1 83 ? -7.602 -2.031 29.079 1.00 72.56 83 ALA A CA 1
ATOM 675 C C . ALA A 1 83 ? -8.322 -3.365 29.345 1.00 72.56 83 ALA A C 1
ATOM 677 O O . ALA A 1 83 ? -7.725 -4.285 29.896 1.00 72.56 83 ALA A O 1
ATOM 678 N N . ALA A 1 84 ? -9.587 -3.485 28.931 1.00 75.38 84 ALA A N 1
ATOM 679 C CA . ALA A 1 84 ? -10.372 -4.711 29.052 1.00 75.38 84 ALA A CA 1
ATOM 680 C C . ALA A 1 84 ? -10.070 -5.761 27.962 1.00 75.38 84 ALA A C 1
ATOM 682 O O . ALA A 1 84 ? -10.613 -6.867 28.020 1.00 75.38 84 ALA A O 1
ATOM 683 N N . LEU A 1 85 ? -9.230 -5.456 26.966 1.00 76.62 85 LEU A N 1
ATOM 684 C CA . LEU A 1 85 ? -8.793 -6.444 25.976 1.00 76.62 85 LEU A CA 1
ATOM 685 C C . LEU A 1 85 ? -7.912 -7.504 26.647 1.00 76.62 85 LEU A C 1
ATOM 687 O O . LEU A 1 85 ? -7.075 -7.182 27.490 1.00 76.62 85 LEU A O 1
ATOM 691 N N . ALA A 1 86 ? -8.063 -8.770 26.246 1.00 70.69 86 ALA A N 1
ATOM 692 C CA . ALA A 1 86 ? -7.418 -9.908 26.910 1.00 70.69 86 ALA A CA 1
ATOM 693 C C . ALA A 1 86 ? -5.886 -9.764 27.006 1.00 70.69 86 ALA A C 1
ATOM 695 O O . ALA A 1 86 ? -5.296 -10.114 28.025 1.00 70.69 86 ALA A O 1
ATOM 696 N N . GLY A 1 87 ? -5.250 -9.191 25.978 1.00 70.62 87 GLY A N 1
ATOM 697 C CA . GLY A 1 87 ? -3.806 -8.941 25.965 1.00 70.62 87 GLY A CA 1
ATOM 698 C C . GLY A 1 87 ? -3.349 -7.784 26.860 1.00 70.62 87 GLY A C 1
ATOM 699 O O . GLY A 1 87 ? -2.213 -7.807 27.331 1.00 70.62 87 GLY A O 1
ATOM 700 N N . PHE A 1 88 ? -4.216 -6.803 27.137 1.00 71.31 88 PHE A N 1
ATOM 701 C CA . PHE A 1 88 ? -3.927 -5.711 28.070 1.00 71.31 88 PHE A CA 1
ATOM 702 C C . PHE A 1 88 ? -4.271 -6.078 29.516 1.00 71.31 88 PHE A C 1
ATOM 704 O O . PHE A 1 88 ? -3.573 -5.630 30.415 1.00 71.31 88 PHE A O 1
ATOM 711 N N . ALA A 1 89 ? -5.258 -6.947 29.750 1.00 69.94 89 ALA A N 1
ATOM 712 C CA . ALA A 1 89 ? -5.738 -7.323 31.084 1.00 69.94 89 ALA A CA 1
ATOM 713 C C . ALA A 1 89 ? -4.656 -7.889 32.029 1.00 69.94 89 ALA A C 1
ATOM 715 O O . ALA A 1 89 ? -4.820 -7.856 33.246 1.00 69.94 89 ALA A O 1
ATOM 716 N N . GLN A 1 90 ? -3.556 -8.408 31.477 1.00 70.06 90 GLN A N 1
ATOM 717 C CA . GLN A 1 90 ? -2.408 -8.915 32.237 1.00 70.06 90 GLN A CA 1
ATOM 718 C C . GLN A 1 90 ? -1.466 -7.818 32.772 1.00 70.06 90 GLN A C 1
ATOM 720 O O . GLN A 1 90 ? -0.593 -8.117 33.585 1.00 70.06 90 GLN A O 1
ATOM 725 N N . TYR A 1 91 ? -1.602 -6.572 32.312 1.00 68.44 91 TYR A N 1
ATOM 726 C CA . TYR A 1 91 ? -0.785 -5.440 32.749 1.00 68.44 91 TYR A CA 1
ATOM 727 C C . TYR A 1 91 ? -1.533 -4.615 33.794 1.00 68.44 91 TYR A C 1
ATOM 729 O O . TYR A 1 91 ? -2.762 -4.555 33.805 1.00 68.44 91 TYR A O 1
ATOM 737 N N . ASP A 1 92 ? -0.795 -3.955 34.686 1.00 67.81 92 ASP A N 1
ATOM 738 C CA . ASP A 1 92 ? -1.432 -3.089 35.669 1.00 67.81 92 ASP A CA 1
ATOM 739 C C . ASP A 1 92 ? -2.140 -1.906 34.978 1.00 67.81 92 ASP A C 1
ATOM 741 O O . ASP A 1 92 ? -1.692 -1.382 33.949 1.00 67.81 92 ASP A O 1
ATOM 745 N N . GLY A 1 93 ? -3.274 -1.486 35.546 1.00 67.50 93 GLY A N 1
ATOM 746 C CA . GLY A 1 93 ? -4.101 -0.429 34.963 1.00 67.50 93 GLY A CA 1
ATOM 747 C C . GLY A 1 93 ? -3.338 0.884 34.765 1.00 67.50 93 GLY A C 1
ATOM 748 O O . GLY A 1 93 ? -3.552 1.564 33.765 1.00 67.50 93 GLY A O 1
ATOM 749 N N . THR A 1 94 ? -2.397 1.206 35.657 1.00 67.56 94 THR A N 1
ATOM 750 C CA . THR A 1 94 ? -1.549 2.403 35.574 1.00 67.56 94 THR A CA 1
ATOM 751 C C . THR A 1 94 ? -0.544 2.355 34.422 1.00 67.56 94 THR A C 1
ATOM 753 O O . THR A 1 94 ? -0.301 3.383 33.797 1.00 67.56 94 THR A O 1
ATOM 756 N N . THR A 1 95 ? -0.008 1.190 34.073 1.00 69.19 95 THR A N 1
ATOM 757 C CA . THR A 1 95 ? 0.941 0.961 32.980 1.00 69.19 95 THR A CA 1
ATOM 758 C C . THR A 1 95 ? 0.226 1.031 31.644 1.00 69.19 95 THR A C 1
ATOM 760 O O . THR A 1 95 ? 0.707 1.701 30.732 1.00 69.19 95 THR A O 1
ATOM 763 N N . ILE A 1 96 ? -0.958 0.422 31.537 1.00 67.94 96 ILE A N 1
ATOM 764 C CA . ILE A 1 96 ? -1.805 0.538 30.341 1.00 67.94 96 ILE A CA 1
ATOM 765 C C . ILE A 1 96 ? -2.221 1.993 30.151 1.00 67.94 96 ILE A C 1
ATOM 767 O O . ILE A 1 96 ? -2.067 2.542 29.065 1.00 67.94 96 ILE A O 1
ATOM 771 N N . GLN A 1 97 ? -2.690 2.644 31.216 1.00 67.12 97 GLN A N 1
ATOM 772 C CA . GLN A 1 97 ? -3.090 4.044 31.178 1.00 67.12 97 GLN A CA 1
ATOM 773 C C . GLN A 1 97 ? -1.913 4.953 30.822 1.00 67.12 97 GLN A C 1
ATOM 775 O O . GLN A 1 97 ? -2.073 5.841 29.998 1.00 67.12 97 GLN A O 1
ATOM 780 N N . THR A 1 98 ? -0.720 4.706 31.361 1.00 68.06 98 THR A N 1
ATOM 781 C CA . THR A 1 98 ? 0.493 5.457 31.014 1.00 68.06 98 THR A CA 1
ATOM 782 C C . THR A 1 98 ? 0.912 5.209 29.570 1.00 68.06 98 THR A C 1
ATOM 784 O O . THR A 1 98 ? 1.271 6.152 28.875 1.00 68.06 98 THR A O 1
ATOM 787 N N . PHE A 1 99 ? 0.829 3.973 29.072 1.00 70.50 99 PHE A N 1
ATOM 788 C CA . PHE A 1 99 ? 1.086 3.657 27.667 1.00 70.50 99 PHE A CA 1
ATOM 789 C C . PHE A 1 99 ? 0.102 4.386 26.750 1.00 70.50 99 PHE A C 1
ATOM 791 O O . PHE A 1 99 ? 0.526 5.032 25.793 1.00 70.50 99 PHE A O 1
ATOM 798 N N . ILE A 1 100 ? -1.191 4.327 27.070 1.00 66.25 100 ILE A N 1
ATOM 799 C CA . ILE A 1 100 ? -2.266 5.007 26.348 1.00 66.25 100 ILE A CA 1
ATOM 800 C C . ILE A 1 100 ? -2.052 6.515 26.397 1.00 66.25 100 ILE A C 1
ATOM 802 O O . ILE A 1 100 ? -2.069 7.151 25.357 1.00 66.25 100 ILE A O 1
ATOM 806 N N . ILE A 1 101 ? -1.765 7.100 27.558 1.00 61.91 101 ILE A N 1
ATOM 807 C CA . ILE A 1 101 ? -1.452 8.525 27.680 1.00 61.91 101 ILE A CA 1
ATOM 808 C C . ILE A 1 101 ? -0.231 8.846 26.815 1.00 61.91 101 ILE A C 1
ATOM 810 O O . ILE A 1 101 ? -0.345 9.634 25.890 1.00 61.91 101 ILE A O 1
ATOM 814 N N . ASN A 1 102 ? 0.904 8.179 27.005 1.00 62.06 102 ASN A N 1
ATOM 815 C CA . ASN A 1 102 ? 2.147 8.502 26.299 1.00 62.06 102 ASN A CA 1
ATOM 816 C C . ASN A 1 102 ? 2.065 8.325 24.778 1.00 62.06 102 ASN A C 1
ATOM 818 O O . ASN A 1 102 ? 2.759 9.027 24.047 1.00 62.06 102 ASN A O 1
ATOM 822 N N . ASN A 1 103 ? 1.237 7.397 24.294 1.00 60.78 103 ASN A N 1
ATOM 823 C CA . ASN A 1 103 ? 1.162 7.068 22.872 1.00 60.78 103 ASN A CA 1
ATOM 824 C C . ASN A 1 103 ? -0.094 7.593 22.183 1.00 60.78 103 ASN A C 1
ATOM 826 O O . ASN A 1 103 ? -0.081 7.693 20.962 1.00 60.78 103 ASN A O 1
ATOM 830 N N . LEU A 1 104 ? -1.156 7.916 22.922 1.00 59.38 104 LEU A N 1
ATOM 831 C CA . LEU A 1 104 ? -2.464 8.238 22.361 1.00 59.38 104 LEU A CA 1
ATOM 832 C C . LEU A 1 104 ? -3.015 9.613 22.756 1.00 59.38 104 LEU A C 1
ATOM 834 O O . LEU A 1 104 ? -4.117 9.874 22.309 1.00 59.38 104 LEU A O 1
ATOM 838 N N . ILE A 1 105 ? -2.331 10.472 23.547 1.00 54.16 105 ILE A N 1
ATOM 839 C CA . ILE A 1 105 ? -2.929 11.690 24.167 1.00 54.16 105 ILE A CA 1
ATOM 840 C C . ILE A 1 105 ? -4.069 12.297 23.338 1.00 54.16 105 ILE A C 1
ATOM 842 O O . ILE A 1 105 ? -3.849 13.048 22.398 1.00 54.16 105 ILE A O 1
ATOM 846 N N . PHE A 1 106 ? -5.286 12.007 23.772 1.00 55.72 106 PHE A N 1
ATOM 847 C CA . PHE A 1 106 ? -6.527 12.573 23.269 1.00 55.72 106 PHE A CA 1
ATOM 848 C C . PHE A 1 106 ? -7.008 13.749 24.154 1.00 55.72 106 PHE A C 1
ATOM 850 O O . PHE A 1 106 ? -8.072 14.314 23.934 1.00 55.72 106 PHE A O 1
ATOM 857 N N . ASN A 1 107 ? -6.260 14.092 25.214 1.00 53.38 107 ASN A N 1
ATOM 858 C CA . ASN A 1 107 ? -6.504 15.283 26.046 1.00 53.38 107 ASN A CA 1
ATOM 859 C C . ASN A 1 107 ? -5.928 16.560 25.412 1.00 53.38 107 ASN A C 1
ATOM 861 O O . ASN A 1 107 ? -6.178 17.656 25.902 1.00 53.38 107 ASN A O 1
ATOM 865 N N . ASP A 1 108 ? -5.129 16.406 24.358 1.00 58.69 108 ASP A N 1
ATOM 866 C CA . ASP A 1 108 ? -4.682 17.493 23.504 1.00 58.69 108 ASP A CA 1
ATOM 867 C C . ASP A 1 108 ? -5.722 17.644 22.383 1.00 58.69 108 ASP A C 1
ATOM 869 O O . ASP A 1 108 ? -5.850 16.729 21.556 1.00 58.69 108 ASP A O 1
ATOM 873 N N . PRO A 1 109 ? -6.477 18.758 22.337 1.00 64.50 109 PRO A N 1
ATOM 874 C CA . PRO A 1 109 ? -7.468 18.992 21.294 1.00 64.50 109 PRO A CA 1
ATOM 875 C C . PRO A 1 109 ? -6.892 18.850 19.880 1.00 64.50 109 PRO A C 1
ATOM 877 O O . PRO A 1 109 ? -7.609 18.434 18.974 1.00 64.50 109 PRO A O 1
ATOM 880 N N . GLN A 1 110 ? -5.600 19.142 19.677 1.00 66.44 110 GLN A N 1
ATOM 881 C CA . GLN A 1 110 ? -4.954 18.999 18.372 1.00 66.44 110 GLN A CA 1
ATOM 882 C C . GLN A 1 110 ? -4.854 17.531 17.945 1.00 66.44 110 GLN A C 1
ATOM 884 O O . GLN A 1 110 ? -5.226 17.198 16.825 1.00 66.44 110 GLN A O 1
ATOM 889 N N . LYS A 1 111 ? -4.459 16.628 18.847 1.00 64.00 111 LYS A N 1
ATOM 890 C CA . LYS A 1 111 ? -4.358 15.187 18.554 1.00 64.00 111 LYS A CA 1
ATOM 891 C C . LYS A 1 111 ? -5.720 14.515 18.386 1.00 64.00 111 LYS A C 1
ATOM 893 O O . LYS A 1 111 ? -5.866 13.623 17.551 1.00 64.00 111 LYS A O 1
ATOM 898 N N . GLY A 1 112 ? -6.726 14.957 19.145 1.00 66.31 112 GLY A N 1
ATOM 899 C CA . GLY A 1 112 ? -8.117 14.545 18.932 1.00 66.31 112 GLY A CA 1
ATOM 900 C C . GLY A 1 112 ? -8.621 14.948 17.542 1.00 66.31 112 GLY A C 1
ATOM 901 O O . GLY A 1 112 ? -9.208 14.128 16.835 1.00 66.31 112 GLY A O 1
ATOM 902 N N . ASN A 1 113 ? -8.307 16.174 17.111 1.00 69.94 113 ASN A N 1
ATOM 903 C CA . ASN A 1 113 ? -8.602 16.642 15.758 1.00 69.94 113 ASN A CA 1
ATOM 904 C C . ASN A 1 113 ? -7.844 15.841 14.689 1.00 69.94 113 ASN A C 1
ATOM 906 O O . ASN A 1 113 ? -8.445 15.475 13.688 1.00 69.94 113 ASN A O 1
ATOM 910 N N . GLU A 1 114 ? -6.567 15.508 14.897 1.00 70.06 114 GLU A N 1
ATOM 911 C CA . GLU A 1 114 ? -5.792 14.677 13.961 1.00 70.06 114 GLU A CA 1
ATOM 912 C C . GLU A 1 114 ? -6.405 13.283 13.760 1.00 70.06 114 GLU A C 1
ATOM 914 O O . GLU A 1 114 ? -6.515 12.812 12.628 1.00 70.06 114 GLU A O 1
ATOM 919 N N . LEU A 1 115 ? -6.836 12.616 14.837 1.00 72.12 115 LEU A N 1
ATOM 920 C CA . LEU A 1 115 ? -7.483 11.308 14.716 1.00 72.12 115 LEU A CA 1
ATOM 921 C C . LEU A 1 115 ? -8.852 11.409 14.039 1.00 72.12 115 LEU A C 1
ATOM 923 O O . LEU A 1 115 ? -9.201 10.548 13.232 1.00 72.12 115 LEU A O 1
ATOM 927 N N . LYS A 1 116 ? -9.611 12.467 14.336 1.00 77.06 116 LYS A N 1
ATOM 928 C CA . LYS A 1 116 ? -10.871 12.739 13.651 1.00 77.06 116 LYS A CA 1
ATOM 929 C C . LYS A 1 116 ? -10.650 12.961 12.153 1.00 77.06 116 LYS A C 1
ATOM 931 O O . LYS A 1 116 ? -11.322 12.310 11.365 1.00 77.06 116 LYS A O 1
ATOM 936 N N . ILE A 1 117 ? -9.654 13.763 11.765 1.00 74.19 117 ILE A N 1
ATOM 937 C CA . ILE A 1 117 ? -9.256 13.976 10.362 1.00 74.19 117 ILE A CA 1
ATOM 938 C C . ILE A 1 117 ? -8.905 12.646 9.685 1.00 74.19 117 ILE A C 1
ATOM 940 O O . ILE A 1 117 ? -9.297 12.421 8.544 1.00 74.19 117 ILE A O 1
ATOM 944 N N . LEU A 1 118 ? -8.204 11.736 10.372 1.00 74.81 118 LEU A N 1
ATOM 945 C CA . LEU A 1 118 ? -7.940 10.405 9.822 1.00 74.81 118 LEU A CA 1
ATOM 946 C C . LEU A 1 118 ? -9.212 9.595 9.603 1.00 74.81 118 LEU A C 1
ATOM 948 O O . LEU A 1 118 ? -9.375 9.011 8.536 1.00 74.81 118 LEU A O 1
ATOM 952 N N . PHE A 1 119 ? -10.093 9.518 10.601 1.00 82.00 119 PHE A N 1
ATOM 953 C CA . PHE A 1 119 ? -11.344 8.783 10.451 1.00 82.00 119 PHE A CA 1
ATOM 954 C C . PHE A 1 119 ? -12.221 9.390 9.356 1.00 82.00 119 PHE A C 1
ATOM 956 O O . PHE A 1 119 ? -12.804 8.641 8.582 1.00 82.00 119 PHE A O 1
ATOM 963 N N . GLU A 1 120 ? -12.260 10.719 9.235 1.00 79.19 120 GLU A N 1
ATOM 964 C CA . GLU A 1 120 ? -12.944 11.429 8.152 1.00 79.19 120 GLU A CA 1
ATOM 965 C C . GLU A 1 120 ? -12.323 11.099 6.794 1.00 79.19 120 GLU A C 1
ATOM 967 O O . GLU A 1 120 ? -13.058 10.837 5.846 1.00 79.19 120 GLU A O 1
ATOM 972 N N . ALA A 1 121 ? -10.992 11.052 6.695 1.00 72.69 121 ALA A N 1
ATOM 973 C CA . ALA A 1 121 ? -10.290 10.692 5.466 1.00 72.69 121 ALA A CA 1
ATOM 974 C C . ALA A 1 121 ? -10.584 9.244 5.047 1.00 72.69 121 ALA A C 1
ATOM 976 O O . ALA A 1 121 ? -10.945 9.007 3.898 1.00 72.69 121 ALA A O 1
ATOM 977 N N . VAL A 1 122 ? -10.504 8.289 5.981 1.00 76.62 122 VAL A N 1
ATOM 978 C CA . VAL A 1 122 ? -10.827 6.872 5.736 1.00 76.62 122 VAL A CA 1
ATOM 979 C C . VAL A 1 122 ? -12.310 6.716 5.391 1.00 76.62 122 VAL A C 1
ATOM 981 O O . VAL A 1 122 ? -12.644 6.040 4.428 1.00 76.62 122 VAL A O 1
ATOM 984 N N . TYR A 1 123 ? -13.218 7.369 6.116 1.00 81.50 123 TYR A N 1
ATOM 985 C CA . TYR A 1 123 ? -14.652 7.298 5.833 1.00 81.50 123 TYR A CA 1
ATOM 986 C C . TYR A 1 123 ? -15.001 7.905 4.470 1.00 81.50 123 TYR A C 1
ATOM 988 O O . TYR A 1 123 ? -15.740 7.302 3.698 1.00 81.50 123 TYR A O 1
ATOM 996 N N . THR A 1 124 ? -14.427 9.062 4.140 1.00 70.06 124 THR A N 1
ATOM 997 C CA . THR A 1 124 ? -14.597 9.706 2.829 1.00 70.06 124 THR A CA 1
ATOM 998 C C . THR A 1 124 ? -14.073 8.813 1.711 1.00 70.06 124 THR A C 1
ATOM 1000 O O . THR A 1 124 ? -14.748 8.645 0.700 1.00 70.06 124 THR A O 1
ATOM 1003 N N . ALA A 1 125 ? -12.911 8.194 1.918 1.00 66.75 125 ALA A N 1
ATOM 1004 C CA . ALA A 1 125 ? -12.344 7.225 0.996 1.00 66.75 125 ALA A CA 1
ATOM 1005 C C . ALA A 1 125 ? -13.275 6.031 0.740 1.00 66.75 125 ALA A C 1
ATOM 1007 O O . ALA A 1 125 ? -13.509 5.666 -0.410 1.00 66.75 125 ALA A O 1
ATOM 1008 N N . LEU A 1 126 ? -13.874 5.463 1.793 1.00 73.81 126 LEU A N 1
ATOM 1009 C CA . LEU A 1 126 ? -14.857 4.381 1.660 1.00 73.81 126 LEU A CA 1
ATOM 1010 C C . LEU A 1 126 ? -16.087 4.815 0.858 1.00 73.81 126 LEU A C 1
ATOM 1012 O O . LEU A 1 126 ? -16.532 4.077 -0.013 1.00 73.81 126 LEU A O 1
ATOM 1016 N N . GLN A 1 127 ? -16.623 6.012 1.125 1.00 71.06 127 GLN A N 1
ATOM 1017 C CA . GLN A 1 127 ? -17.776 6.552 0.388 1.00 71.06 127 GLN A CA 1
ATOM 1018 C C . GLN A 1 127 ? -17.468 6.773 -1.097 1.00 71.06 127 GLN A C 1
ATOM 1020 O O . GLN A 1 127 ? -18.360 6.699 -1.937 1.00 71.06 127 GLN A O 1
ATOM 1025 N N . GLN A 1 128 ? -16.208 7.063 -1.417 1.00 63.38 128 GLN A N 1
ATOM 1026 C CA . GLN A 1 128 ? -15.737 7.259 -2.784 1.00 63.38 128 GLN A CA 1
ATOM 1027 C C . GLN A 1 128 ? -15.326 5.944 -3.466 1.00 63.38 128 GLN A C 1
ATOM 1029 O O . GLN A 1 128 ? -15.177 5.924 -4.682 1.00 63.38 128 GLN A O 1
ATOM 1034 N N . GLY A 1 129 ? -15.177 4.849 -2.713 1.00 57.91 129 GLY A N 1
ATOM 1035 C CA . GLY A 1 129 ? -14.674 3.566 -3.212 1.00 57.91 129 GLY A CA 1
ATOM 1036 C C . GLY A 1 129 ? -13.155 3.529 -3.420 1.00 57.91 129 GLY A C 1
ATOM 1037 O O . GLY A 1 129 ? -12.641 2.570 -3.991 1.00 57.91 129 GLY A O 1
ATOM 1038 N N . PHE A 1 130 ? -12.424 4.552 -2.968 1.00 56.25 130 PHE A N 1
ATOM 1039 C CA . PHE A 1 130 ? -10.975 4.655 -3.122 1.00 56.25 130 PHE A CA 1
ATOM 1040 C C . PHE A 1 130 ? -10.327 5.487 -2.006 1.00 56.25 130 PHE A C 1
ATOM 1042 O O . PHE A 1 130 ? -10.813 6.551 -1.635 1.00 56.25 130 PHE A O 1
ATOM 1049 N N . PHE A 1 131 ? -9.170 5.040 -1.504 1.00 54.69 131 PHE A N 1
ATOM 1050 C CA . PHE A 1 131 ? -8.356 5.775 -0.515 1.00 54.69 131 PHE A CA 1
ATOM 1051 C C . PHE A 1 131 ? -7.576 6.954 -1.075 1.00 54.69 131 PHE A C 1
ATOM 1053 O O . PHE A 1 131 ? -7.133 7.837 -0.340 1.00 54.69 131 PHE A O 1
ATOM 1060 N N . TYR A 1 132 ? -7.440 6.981 -2.390 1.00 53.34 132 TYR A N 1
ATOM 1061 C CA . TYR A 1 132 ? -6.687 7.977 -3.116 1.00 53.34 132 TYR A CA 1
ATOM 1062 C C . TYR A 1 132 ? -7.565 8.483 -4.236 1.00 53.34 132 TYR A C 1
ATOM 1064 O O . TYR A 1 132 ? -8.223 7.682 -4.886 1.00 53.34 132 TYR A O 1
ATOM 1072 N N . LYS A 1 133 ? -7.534 9.785 -4.527 1.00 59.19 133 LYS A N 1
ATOM 1073 C CA . LYS A 1 133 ? -8.070 10.255 -5.804 1.00 59.19 133 LYS A CA 1
ATOM 1074 C C . LYS A 1 133 ? -7.238 9.614 -6.912 1.00 59.19 133 LYS A C 1
ATOM 1076 O O . LYS A 1 133 ? -6.088 9.999 -7.120 1.00 59.19 133 LYS A O 1
ATOM 1081 N N . VAL A 1 134 ? -7.809 8.614 -7.567 1.00 68.06 134 VAL A N 1
ATOM 1082 C CA . VAL A 1 134 ? -7.094 7.831 -8.565 1.00 68.06 134 VAL A CA 1
ATOM 1083 C C . VAL A 1 134 ? -7.111 8.565 -9.901 1.00 68.06 134 VAL A C 1
ATOM 1085 O O . VAL A 1 134 ? -8.093 9.213 -10.267 1.00 68.06 134 VAL A O 1
ATOM 1088 N N . SER A 1 135 ? -5.989 8.516 -10.606 1.00 76.56 135 SER A N 1
ATOM 1089 C CA . SER A 1 135 ? -5.872 9.043 -11.958 1.00 76.56 135 SER A CA 1
ATOM 1090 C C . SER A 1 135 ? -6.509 8.056 -12.930 1.00 76.56 135 SER A C 1
ATOM 1092 O O . SER A 1 135 ? -6.205 6.865 -12.884 1.00 76.56 135 SER A O 1
ATOM 1094 N N . ASP A 1 136 ? -7.364 8.552 -13.820 1.00 81.06 136 ASP A N 1
ATOM 1095 C CA . ASP A 1 136 ? -7.856 7.762 -14.946 1.00 81.06 136 ASP A CA 1
ATOM 1096 C C . ASP A 1 136 ? -6.722 7.612 -15.968 1.00 81.06 136 ASP A C 1
ATOM 1098 O O . ASP A 1 136 ? -6.266 8.601 -16.554 1.00 81.06 136 ASP A 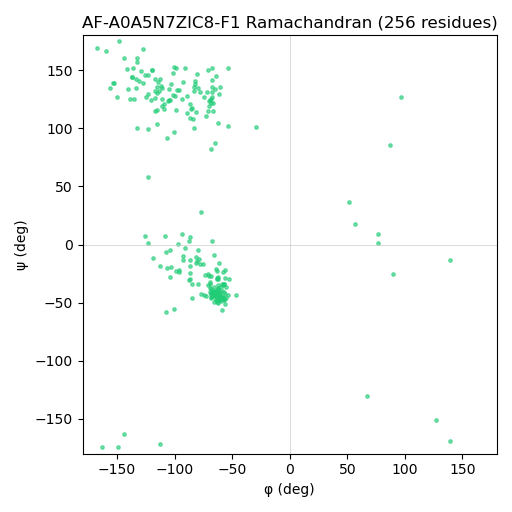O 1
ATOM 1102 N N . ILE A 1 137 ? -6.204 6.391 -16.104 1.00 85.00 137 ILE A N 1
ATOM 1103 C CA . ILE A 1 137 ? -5.072 6.083 -16.974 1.00 85.00 137 ILE A CA 1
ATOM 1104 C C . ILE A 1 137 ? -5.352 4.835 -17.805 1.00 85.00 137 ILE A C 1
ATOM 1106 O O . ILE A 1 137 ? -5.775 3.793 -17.307 1.00 85.00 137 ILE A O 1
ATOM 1110 N N . HIS A 1 138 ? -5.048 4.922 -19.093 1.00 86.94 138 HIS A N 1
ATOM 1111 C CA . HIS A 1 138 ? -5.057 3.773 -19.981 1.00 86.94 138 HIS A CA 1
ATOM 1112 C C . HIS A 1 138 ? -3.732 2.997 -19.839 1.00 86.94 138 HIS A C 1
ATOM 1114 O O . HIS A 1 138 ? -2.673 3.636 -19.828 1.00 86.94 138 HIS A O 1
ATOM 1120 N N . PRO A 1 139 ? -3.736 1.645 -19.810 1.00 85.94 139 PRO A N 1
ATOM 1121 C CA . PRO A 1 139 ? -2.523 0.829 -19.661 1.00 85.94 139 PRO A CA 1
ATOM 1122 C C . PRO A 1 139 ? -1.370 1.255 -20.572 1.00 85.94 139 PRO A C 1
ATOM 1124 O O . PRO A 1 139 ? -0.230 1.404 -20.134 1.00 85.94 139 PRO A O 1
ATOM 1127 N N . ASP A 1 140 ? -1.677 1.548 -21.834 1.00 89.81 140 ASP A N 1
ATOM 1128 C CA . ASP A 1 140 ? -0.668 1.913 -22.833 1.00 89.81 140 ASP A CA 1
ATOM 1129 C C . ASP A 1 140 ? 0.079 3.211 -22.539 1.00 89.81 140 ASP A C 1
ATOM 1131 O O . ASP A 1 140 ? 1.191 3.405 -23.031 1.00 89.81 140 ASP A O 1
ATOM 1135 N N . GLN A 1 141 ? -0.485 4.088 -21.711 1.00 91.44 141 GLN A N 1
ATOM 1136 C CA . GLN A 1 141 ? 0.183 5.322 -21.314 1.00 91.44 141 GLN A CA 1
ATOM 1137 C C . GLN A 1 141 ? 1.368 5.058 -20.374 1.00 91.44 141 GLN A C 1
ATOM 1139 O O . GLN A 1 141 ? 2.321 5.845 -20.365 1.00 91.44 141 GLN A O 1
ATOM 1144 N N . LEU A 1 142 ? 1.349 3.933 -19.646 1.00 92.75 142 LEU A N 1
ATOM 1145 C CA . LEU A 1 142 ? 2.463 3.497 -18.806 1.00 92.75 142 LEU A CA 1
ATOM 1146 C C . LEU A 1 142 ? 3.597 2.853 -19.606 1.00 92.75 142 LEU A C 1
ATOM 1148 O O . LEU A 1 142 ? 4.698 2.758 -19.078 1.00 92.75 142 LEU A O 1
ATOM 1152 N N . ILE A 1 143 ? 3.390 2.435 -20.861 1.00 95.12 143 ILE A N 1
ATOM 1153 C CA . ILE A 1 143 ? 4.447 1.780 -21.645 1.00 95.12 143 ILE A CA 1
ATOM 1154 C C . ILE A 1 143 ? 5.639 2.734 -21.832 1.00 95.12 143 ILE A C 1
ATOM 1156 O O . ILE A 1 143 ? 5.495 3.890 -22.257 1.00 95.12 143 ILE A O 1
ATOM 1160 N N . GLY A 1 144 ? 6.831 2.224 -21.526 1.00 95.12 144 GLY A N 1
ATOM 1161 C CA . GLY A 1 144 ? 8.089 2.949 -21.623 1.00 95.12 144 GLY A CA 1
ATOM 1162 C C . GLY A 1 144 ? 9.033 2.687 -20.456 1.00 95.12 144 GLY A C 1
ATOM 1163 O O . GLY A 1 144 ? 8.831 1.789 -19.639 1.00 95.12 144 GLY A O 1
ATOM 1164 N N . GLU A 1 145 ? 10.076 3.503 -20.420 1.00 96.75 145 GLU A N 1
ATOM 1165 C CA . GLU A 1 145 ? 11.117 3.502 -19.398 1.00 96.75 145 GLU A CA 1
ATOM 1166 C C . GLU A 1 145 ? 10.893 4.692 -18.464 1.00 96.75 145 GLU A C 1
ATOM 1168 O O . GLU A 1 145 ? 10.623 5.814 -18.911 1.00 96.75 145 GLU A O 1
ATOM 1173 N N . TRP A 1 146 ? 10.979 4.438 -17.165 1.00 95.12 146 TRP A N 1
ATOM 1174 C CA . TRP A 1 146 ? 10.694 5.402 -16.114 1.00 95.12 146 TRP A CA 1
ATOM 1175 C C . TRP A 1 146 ? 11.746 5.323 -15.018 1.00 95.12 146 TRP A C 1
ATOM 1177 O O . TRP A 1 146 ? 12.180 4.238 -14.649 1.00 95.12 146 TRP A O 1
ATOM 1187 N N . LEU A 1 147 ? 12.111 6.454 -14.431 1.00 92.81 147 LEU A N 1
ATOM 1188 C CA . LEU A 1 147 ? 13.083 6.510 -13.347 1.00 92.81 147 LEU A CA 1
ATOM 1189 C C . LEU A 1 147 ? 12.424 7.041 -12.078 1.00 92.81 147 LEU A C 1
ATOM 1191 O O . LEU A 1 147 ? 11.711 8.045 -12.120 1.00 92.81 147 LEU A O 1
ATOM 1195 N N . SER A 1 148 ? 12.636 6.377 -10.941 1.00 89.94 148 SER A N 1
ATOM 1196 C CA . SER A 1 148 ? 12.106 6.879 -9.675 1.00 89.94 148 SER A CA 1
ATOM 1197 C C . SER A 1 148 ? 12.805 8.179 -9.269 1.00 89.94 148 SER A C 1
ATOM 1199 O O . SER A 1 148 ? 14.026 8.295 -9.321 1.00 89.94 148 SER A O 1
ATOM 1201 N N . THR A 1 149 ? 12.018 9.154 -8.822 1.00 79.44 149 THR A N 1
ATOM 1202 C CA . THR A 1 149 ? 12.502 10.450 -8.312 1.00 79.44 149 THR A CA 1
ATOM 1203 C C . THR A 1 149 ? 12.838 10.405 -6.827 1.00 79.44 149 THR A C 1
ATOM 1205 O O . THR A 1 149 ? 13.549 11.271 -6.323 1.00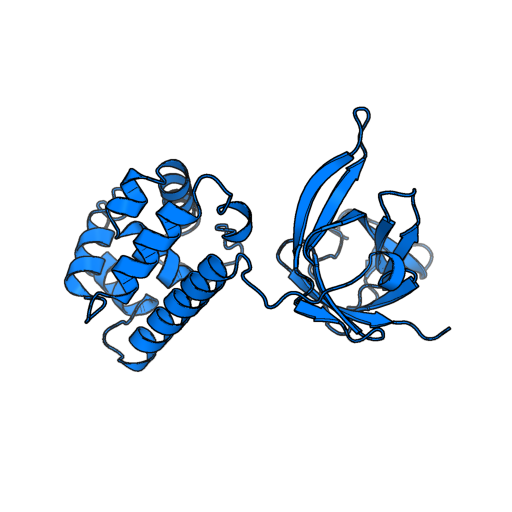 79.44 149 THR A O 1
ATOM 1208 N N . LYS A 1 150 ? 12.320 9.399 -6.112 1.00 65.56 150 LYS A N 1
ATOM 1209 C CA . LYS A 1 150 ? 12.642 9.136 -4.710 1.00 65.56 150 LYS A CA 1
ATOM 1210 C C . LYS A 1 150 ? 13.606 7.965 -4.595 1.00 65.56 150 LYS A C 1
ATOM 1212 O O . LYS A 1 150 ? 13.441 6.940 -5.263 1.00 65.56 150 LYS A O 1
ATOM 1217 N N . GLU A 1 151 ? 14.575 8.152 -3.709 1.00 55.31 151 GLU A N 1
ATOM 1218 C CA . GLU A 1 151 ? 15.508 7.137 -3.246 1.00 55.31 151 GLU A CA 1
ATOM 1219 C C . GLU A 1 151 ? 14.756 6.072 -2.447 1.00 55.31 151 GLU A C 1
ATOM 1221 O O . GLU A 1 151 ? 14.107 6.394 -1.449 1.00 55.31 151 GLU A O 1
ATOM 1226 N N . THR A 1 152 ? 14.815 4.801 -2.852 1.00 58.06 152 THR A N 1
ATOM 1227 C CA . THR A 1 152 ? 14.240 3.727 -2.028 1.00 58.06 152 THR A CA 1
ATOM 1228 C C . THR A 1 152 ? 15.222 2.570 -1.886 1.00 58.06 152 THR A C 1
ATOM 1230 O O . THR A 1 152 ? 15.352 1.683 -2.727 1.00 58.06 152 THR A O 1
ATOM 1233 N N . GLY A 1 153 ? 15.898 2.526 -0.739 1.00 56.62 153 GLY A N 1
ATOM 1234 C CA . GLY A 1 153 ? 16.693 1.365 -0.344 1.00 56.62 153 GLY A CA 1
ATOM 1235 C C . GLY A 1 153 ? 15.858 0.110 -0.042 1.00 56.62 153 GLY A C 1
ATOM 1236 O O . GLY A 1 153 ? 16.418 -0.889 0.390 1.00 56.62 153 GLY A O 1
ATOM 1237 N N . GLN A 1 154 ? 14.533 0.167 -0.218 1.00 55.88 154 GLN A N 1
ATOM 1238 C CA . GLN A 1 154 ? 13.569 -0.814 0.285 1.00 55.88 154 GLN A CA 1
ATOM 1239 C C . GLN A 1 154 ? 13.123 -1.856 -0.754 1.00 55.88 154 GLN A C 1
ATOM 1241 O O . GLN A 1 154 ? 12.763 -2.958 -0.360 1.00 55.88 154 GLN A O 1
ATOM 1246 N N . LEU A 1 155 ? 13.220 -1.572 -2.060 1.00 61.75 155 LEU A N 1
ATOM 1247 C CA . LEU A 1 155 ? 13.080 -2.600 -3.111 1.00 61.75 155 LEU A CA 1
ATOM 1248 C C . LEU A 1 155 ? 14.403 -3.311 -3.429 1.00 61.75 155 LEU A C 1
ATOM 1250 O O . LEU A 1 155 ? 14.490 -4.088 -4.375 1.00 61.75 155 LEU A O 1
ATOM 1254 N N . ARG A 1 156 ? 15.457 -3.036 -2.660 1.00 60.56 156 ARG A N 1
ATOM 1255 C CA . ARG A 1 156 ? 16.764 -3.662 -2.832 1.00 60.56 156 ARG A CA 1
ATOM 1256 C C . ARG A 1 156 ? 16.684 -5.147 -2.476 1.00 60.56 156 ARG A C 1
ATOM 1258 O O . ARG A 1 156 ? 16.187 -5.506 -1.411 1.00 60.56 156 ARG A O 1
ATOM 1265 N N . ILE A 1 157 ? 17.217 -5.999 -3.353 1.00 59.12 157 ILE A N 1
ATOM 1266 C CA . ILE A 1 157 ? 17.481 -7.412 -3.049 1.00 59.12 157 ILE A CA 1
ATOM 1267 C C . ILE A 1 157 ? 18.323 -7.487 -1.768 1.00 59.12 157 ILE A C 1
ATOM 1269 O O . ILE A 1 157 ? 19.094 -6.574 -1.461 1.00 59.12 157 ILE A O 1
ATOM 1273 N N . ASN A 1 158 ? 18.206 -8.583 -1.015 1.00 55.41 158 ASN A N 1
ATOM 1274 C CA . ASN A 1 158 ? 19.169 -8.884 0.038 1.00 55.41 158 ASN A CA 1
ATOM 1275 C C . ASN A 1 158 ? 20.551 -9.142 -0.590 1.00 55.41 158 ASN A C 1
ATOM 1277 O O . ASN A 1 158 ? 20.904 -10.280 -0.898 1.00 55.41 158 ASN A O 1
ATOM 1281 N N . TYR A 1 159 ? 21.325 -8.074 -0.795 1.00 56.28 159 TYR A N 1
ATOM 1282 C CA . TYR A 1 159 ? 22.627 -8.116 -1.465 1.00 56.28 159 TYR A CA 1
ATOM 1283 C C . TYR A 1 159 ? 23.654 -8.994 -0.745 1.00 56.28 159 TYR A C 1
ATOM 1285 O O . TYR A 1 159 ? 24.619 -9.418 -1.366 1.00 56.28 159 TYR A O 1
ATOM 1293 N N . ASN A 1 160 ? 23.414 -9.362 0.519 1.00 53.81 160 ASN A N 1
ATOM 1294 C CA . ASN A 1 160 ? 24.238 -10.338 1.237 1.00 53.81 160 ASN A CA 1
ATOM 1295 C C . ASN A 1 160 ? 24.162 -11.758 0.641 1.00 53.81 160 ASN A C 1
ATOM 1297 O O . ASN A 1 160 ? 24.916 -12.630 1.060 1.00 53.81 160 ASN A O 1
ATOM 1301 N N . MET A 1 161 ? 23.249 -12.006 -0.305 1.00 57.06 161 MET A N 1
ATOM 1302 C CA . MET A 1 161 ? 23.108 -13.279 -1.020 1.00 57.06 161 MET A CA 1
ATOM 1303 C C . MET A 1 161 ? 23.559 -13.204 -2.487 1.00 57.06 161 MET A C 1
ATOM 1305 O O . MET A 1 161 ? 23.351 -14.153 -3.238 1.00 57.06 161 MET A O 1
ATOM 1309 N N . THR A 1 162 ? 24.157 -12.088 -2.915 1.00 68.56 162 THR A N 1
ATOM 1310 C CA . THR A 1 162 ? 24.576 -11.863 -4.306 1.00 68.56 162 THR A CA 1
ATOM 1311 C C . THR A 1 162 ? 25.967 -11.241 -4.369 1.00 68.56 162 THR A C 1
ATOM 1313 O O . THR A 1 162 ? 26.311 -10.442 -3.505 1.00 68.56 162 THR A O 1
ATOM 1316 N N . ASN A 1 163 ? 26.725 -11.476 -5.443 1.00 76.12 163 ASN A N 1
ATOM 1317 C CA . ASN A 1 163 ? 27.980 -10.751 -5.705 1.00 76.12 163 ASN A CA 1
ATOM 1318 C C . ASN A 1 163 ? 27.731 -9.332 -6.254 1.00 76.12 163 ASN A C 1
ATOM 1320 O O . ASN A 1 163 ? 28.561 -8.796 -6.979 1.00 76.12 163 ASN A O 1
ATOM 1324 N N . PHE A 1 164 ? 26.604 -8.699 -5.922 1.00 80.50 164 PHE A N 1
ATOM 1325 C CA . PHE A 1 164 ? 26.230 -7.382 -6.429 1.00 80.50 164 PHE A CA 1
ATOM 1326 C C . PHE A 1 164 ? 26.207 -6.340 -5.312 1.00 80.50 164 PHE A C 1
ATOM 1328 O O . PHE A 1 164 ? 25.614 -6.547 -4.256 1.00 80.50 164 PHE A O 1
ATOM 1335 N N . MET A 1 165 ? 26.832 -5.194 -5.568 1.00 81.56 165 MET A N 1
ATOM 1336 C CA . MET A 1 165 ? 26.789 -4.003 -4.727 1.00 81.56 165 MET A CA 1
ATOM 1337 C C . MET A 1 165 ? 25.809 -2.992 -5.334 1.00 81.56 165 MET A C 1
ATOM 1339 O O . MET A 1 165 ? 25.956 -2.670 -6.511 1.00 81.56 165 MET A O 1
ATOM 1343 N N . PRO A 1 166 ? 24.842 -2.437 -4.588 1.00 77.56 166 PRO A N 1
ATOM 1344 C CA . PRO A 1 166 ? 23.994 -1.369 -5.111 1.00 77.56 166 PRO A CA 1
ATOM 1345 C C . PRO A 1 166 ? 24.826 -0.112 -5.396 1.00 77.56 166 PRO A C 1
ATOM 1347 O O . PRO A 1 166 ? 25.619 0.308 -4.555 1.00 77.56 166 PRO A O 1
ATOM 1350 N N . LEU A 1 167 ? 24.625 0.496 -6.565 1.00 75.62 167 LEU A N 1
ATOM 1351 C CA . LEU A 1 167 ? 25.328 1.715 -6.989 1.00 75.62 167 LEU A CA 1
ATOM 1352 C C . LEU A 1 167 ? 24.463 2.978 -6.972 1.00 75.62 167 LEU A C 1
ATOM 1354 O O . LEU A 1 167 ? 24.970 4.069 -7.216 1.00 75.62 167 LEU A O 1
ATOM 1358 N N . GLY A 1 168 ? 23.165 2.848 -6.723 1.00 69.25 168 GLY A N 1
ATOM 1359 C CA . GLY A 1 168 ? 22.257 3.982 -6.733 1.00 69.25 168 GLY A CA 1
ATOM 1360 C C . GLY A 1 168 ? 20.976 3.711 -5.970 1.00 69.25 168 GLY A C 1
ATOM 1361 O O . GLY A 1 168 ? 20.647 2.573 -5.616 1.00 69.25 168 GLY A O 1
ATOM 1362 N N . ASP A 1 169 ? 20.263 4.795 -5.714 1.00 73.62 169 ASP A N 1
ATOM 1363 C CA . ASP A 1 169 ? 19.087 4.814 -4.852 1.00 73.62 169 ASP A CA 1
ATOM 1364 C C . ASP A 1 169 ? 17.781 4.883 -5.656 1.00 73.62 169 ASP A C 1
ATOM 1366 O O . ASP A 1 169 ? 16.691 4.751 -5.098 1.00 73.62 169 ASP A O 1
ATOM 1370 N N . THR A 1 170 ? 17.891 5.014 -6.977 1.00 83.12 170 THR A N 1
ATOM 1371 C CA . THR A 1 170 ? 16.772 5.046 -7.912 1.00 83.12 170 THR A CA 1
ATOM 1372 C C . THR A 1 170 ? 16.416 3.654 -8.432 1.00 83.12 170 THR A C 1
ATOM 1374 O O . THR A 1 170 ? 17.252 2.753 -8.529 1.00 83.12 170 THR A O 1
ATOM 1377 N N . ILE A 1 171 ? 15.141 3.492 -8.775 1.00 88.12 171 ILE A N 1
ATOM 1378 C CA . ILE A 1 171 ? 14.596 2.321 -9.452 1.00 88.12 171 ILE A CA 1
ATOM 1379 C C . ILE A 1 171 ? 14.317 2.706 -10.897 1.00 88.12 171 ILE A C 1
ATOM 1381 O O . ILE A 1 171 ? 13.564 3.648 -11.159 1.00 88.12 171 ILE A O 1
ATOM 1385 N N . HIS A 1 172 ? 14.911 1.962 -11.823 1.00 91.81 172 HIS A N 1
ATOM 1386 C CA . HIS A 1 172 ? 14.562 2.017 -13.231 1.00 91.81 172 HIS A CA 1
ATOM 1387 C C . HIS A 1 172 ? 13.391 1.063 -13.460 1.00 91.81 172 HIS A C 1
ATOM 1389 O O . HIS A 1 172 ? 13.485 -0.135 -13.210 1.00 91.81 172 HIS A O 1
ATOM 1395 N N . LEU A 1 173 ? 12.250 1.597 -13.863 1.00 93.94 173 LEU A N 1
ATOM 1396 C CA . LEU A 1 173 ? 11.053 0.840 -14.169 1.00 93.94 173 LEU A CA 1
ATOM 1397 C C . LEU A 1 173 ? 10.880 0.747 -15.683 1.00 93.94 173 LEU A C 1
ATOM 1399 O O . LEU A 1 173 ? 10.752 1.759 -16.368 1.00 93.94 173 LEU A O 1
ATOM 1403 N N . ILE A 1 174 ? 10.781 -0.480 -16.182 1.00 96.69 174 ILE A N 1
ATOM 1404 C CA . ILE A 1 174 ? 10.429 -0.765 -17.568 1.00 96.69 174 ILE A CA 1
ATOM 1405 C C . ILE A 1 174 ? 9.024 -1.359 -17.587 1.00 96.69 174 ILE A C 1
ATOM 1407 O O . ILE A 1 174 ? 8.772 -2.410 -16.992 1.00 96.69 174 ILE A O 1
ATOM 1411 N N . VAL A 1 175 ? 8.116 -0.693 -18.298 1.00 96.69 175 VAL A N 1
ATOM 1412 C CA . VAL A 1 175 ? 6.772 -1.200 -18.578 1.00 96.69 175 VAL A CA 1
ATOM 1413 C C . VAL A 1 175 ? 6.676 -1.519 -20.061 1.00 96.69 175 VAL A C 1
ATOM 1415 O O . VAL A 1 175 ? 6.830 -0.645 -20.916 1.00 96.69 175 VAL A O 1
ATOM 1418 N N . SER A 1 176 ? 6.423 -2.782 -20.380 1.00 97.00 176 SER A N 1
ATOM 1419 C CA . SER A 1 176 ? 6.358 -3.270 -21.760 1.00 97.00 176 SER A CA 1
ATOM 1420 C C . SER A 1 176 ? 5.117 -4.120 -21.980 1.00 97.00 176 SER A C 1
ATOM 1422 O O . SER A 1 176 ? 4.547 -4.658 -21.037 1.00 97.00 176 SER A O 1
ATOM 1424 N N . ARG A 1 177 ? 4.658 -4.242 -23.224 1.00 96.19 177 ARG A N 1
ATOM 1425 C CA . ARG A 1 177 ? 3.503 -5.090 -23.524 1.00 96.19 177 ARG A CA 1
ATOM 1426 C C . ARG A 1 177 ? 3.883 -6.565 -23.396 1.00 96.19 177 ARG A C 1
ATOM 1428 O O . ARG A 1 177 ? 4.890 -6.976 -23.967 1.00 96.19 177 ARG A O 1
ATOM 1435 N N . TYR A 1 178 ? 3.069 -7.343 -22.682 1.00 94.69 178 TYR A N 1
ATOM 1436 C CA . TYR A 1 178 ? 3.212 -8.799 -22.623 1.00 94.69 178 TYR A CA 1
ATOM 1437 C C . TYR A 1 178 ? 2.203 -9.486 -23.548 1.00 94.69 178 TYR A C 1
ATOM 1439 O O . TYR A 1 178 ? 2.592 -10.220 -24.453 1.00 94.69 178 TYR A O 1
ATOM 1447 N N . ASN A 1 179 ? 0.913 -9.195 -23.373 1.00 91.81 179 ASN A N 1
ATOM 1448 C CA . ASN A 1 179 ? -0.159 -9.602 -24.282 1.00 91.81 179 ASN A CA 1
ATOM 1449 C C . ASN A 1 179 ? -1.230 -8.491 -24.356 1.00 91.81 179 ASN A C 1
ATOM 1451 O O . ASN A 1 179 ? -0.939 -7.336 -24.042 1.00 91.81 179 ASN A O 1
ATOM 1455 N N . ASN A 1 180 ? -2.436 -8.800 -24.840 1.00 87.06 180 ASN A N 1
ATOM 1456 C CA . ASN A 1 180 ? -3.502 -7.798 -24.960 1.00 87.06 180 ASN A CA 1
ATOM 1457 C C . ASN A 1 180 ? -4.061 -7.343 -23.606 1.00 87.06 180 ASN A C 1
ATOM 1459 O O . ASN A 1 180 ? -4.505 -6.204 -23.505 1.00 87.06 180 ASN A O 1
ATOM 1463 N N . ASP A 1 181 ? -3.994 -8.202 -22.591 1.00 90.31 181 ASP A N 1
ATOM 1464 C CA . ASP A 1 181 ? -4.642 -7.983 -21.297 1.00 90.31 181 ASP A CA 1
ATOM 1465 C C . ASP A 1 181 ? -3.646 -7.552 -20.211 1.00 90.31 181 ASP A C 1
ATOM 1467 O O . ASP A 1 181 ? -4.042 -6.974 -19.202 1.00 90.31 181 ASP A O 1
ATOM 1471 N N . PHE A 1 182 ? -2.350 -7.811 -20.416 1.00 95.06 182 PHE A N 1
ATOM 1472 C CA . PHE A 1 182 ? -1.295 -7.563 -19.441 1.00 95.06 182 PHE A CA 1
ATOM 1473 C C . PHE A 1 182 ? -0.075 -6.857 -20.039 1.00 95.06 182 PHE A C 1
ATOM 1475 O O . PHE A 1 182 ? 0.410 -7.161 -21.136 1.00 95.06 182 PHE A O 1
ATOM 1482 N N . LEU A 1 183 ? 0.495 -5.965 -19.234 1.00 97.12 183 LEU A N 1
ATOM 1483 C CA . LEU A 1 183 ? 1.828 -5.403 -19.404 1.00 97.12 183 LEU A CA 1
ATOM 1484 C C . LEU A 1 183 ? 2.801 -6.113 -18.457 1.00 97.12 183 LEU A C 1
ATOM 1486 O O . LEU A 1 183 ? 2.425 -6.588 -17.391 1.00 97.12 183 LEU A O 1
ATOM 1490 N N . ARG A 1 184 ? 4.075 -6.171 -18.818 1.00 97.25 184 ARG A N 1
ATOM 1491 C CA . ARG A 1 184 ? 5.166 -6.567 -17.930 1.00 97.25 184 ARG A CA 1
ATOM 1492 C C . ARG A 1 184 ? 5.690 -5.323 -17.216 1.00 97.25 184 ARG A C 1
ATOM 1494 O O . ARG A 1 184 ? 6.020 -4.342 -17.879 1.00 97.25 184 ARG A O 1
ATOM 1501 N N . PHE A 1 185 ? 5.764 -5.381 -15.891 1.00 96.19 185 PHE A N 1
ATOM 1502 C CA . PHE A 1 185 ? 6.236 -4.322 -14.999 1.00 96.19 185 PHE A CA 1
ATOM 1503 C C . PHE A 1 185 ? 7.509 -4.801 -14.296 1.00 96.19 185 PHE A C 1
ATOM 1505 O O . PHE A 1 185 ? 7.441 -5.625 -13.377 1.00 96.19 185 PHE A O 1
ATOM 1512 N N . SER A 1 186 ? 8.661 -4.308 -14.748 1.00 95.12 186 SER A N 1
ATOM 1513 C CA . SER A 1 186 ? 9.983 -4.751 -14.296 1.00 95.12 186 SER A CA 1
ATOM 1514 C C . SER A 1 186 ? 10.719 -3.603 -13.612 1.00 95.12 186 SER A C 1
ATOM 1516 O O . SER A 1 186 ? 11.063 -2.609 -14.246 1.00 95.12 186 SER A O 1
ATOM 1518 N N . CYS A 1 187 ? 10.980 -3.744 -12.317 1.00 91.75 187 CYS A N 1
ATOM 1519 C CA . CYS A 1 187 ? 11.800 -2.821 -11.543 1.00 91.75 187 CYS A CA 1
ATOM 1520 C C . CYS A 1 187 ? 13.242 -3.316 -11.516 1.00 91.75 187 CYS A C 1
ATOM 1522 O O . CYS A 1 187 ? 13.511 -4.439 -11.079 1.00 91.75 187 CYS A O 1
ATOM 1524 N N . LEU A 1 188 ? 14.167 -2.461 -11.927 1.00 90.31 188 LEU A N 1
ATOM 1525 C CA . LEU A 1 188 ? 15.594 -2.716 -11.953 1.00 90.31 188 LEU A CA 1
ATOM 1526 C C . LEU A 1 188 ? 16.325 -1.749 -11.023 1.00 90.31 188 LEU A C 1
ATOM 1528 O O . LEU A 1 188 ? 15.976 -0.572 -10.914 1.00 90.31 188 LEU A O 1
ATOM 1532 N N . ALA A 1 189 ? 17.352 -2.259 -10.352 1.00 87.38 189 ALA A N 1
ATOM 1533 C CA . ALA A 1 189 ? 18.280 -1.460 -9.567 1.00 87.38 189 ALA A CA 1
ATOM 1534 C C . ALA A 1 189 ? 19.661 -1.482 -10.221 1.00 87.38 189 ALA A C 1
ATOM 1536 O O . ALA A 1 189 ? 20.109 -2.519 -10.720 1.00 87.38 189 ALA A O 1
ATOM 1537 N N . LYS A 1 190 ? 20.356 -0.342 -10.173 1.00 87.25 190 LYS A N 1
ATOM 1538 C CA . LYS A 1 190 ? 21.739 -0.248 -10.634 1.00 87.25 190 LYS A CA 1
ATOM 1539 C C . LYS A 1 190 ? 22.670 -0.916 -9.626 1.00 87.25 190 LYS A C 1
ATOM 1541 O O . LYS A 1 190 ? 22.666 -0.575 -8.438 1.00 87.25 190 LYS A O 1
ATOM 1546 N N . VAL A 1 191 ? 23.486 -1.842 -10.107 1.00 86.69 191 VAL A N 1
ATOM 1547 C CA . VAL A 1 191 ? 24.418 -2.621 -9.294 1.00 86.69 191 VAL A CA 1
ATOM 1548 C C . VAL A 1 191 ? 25.807 -2.668 -9.922 1.00 86.69 191 VAL A C 1
ATOM 1550 O O . VAL A 1 191 ? 25.974 -2.441 -11.116 1.00 86.69 191 VAL A O 1
ATOM 1553 N N . MET A 1 192 ? 26.806 -2.988 -9.108 1.00 86.56 192 MET A N 1
ATOM 1554 C CA . MET A 1 192 ? 28.160 -3.335 -9.515 1.00 86.56 192 MET A CA 1
ATOM 1555 C C . MET A 1 192 ? 28.433 -4.777 -9.133 1.00 86.56 192 MET A C 1
ATOM 1557 O O . MET A 1 192 ? 28.237 -5.163 -7.983 1.00 86.56 192 MET A O 1
ATOM 1561 N N . ASP A 1 193 ? 28.939 -5.555 -10.073 1.00 85.88 193 ASP A N 1
ATOM 1562 C CA . ASP A 1 193 ? 29.483 -6.876 -9.794 1.00 85.88 193 ASP A CA 1
ATOM 1563 C C . ASP A 1 193 ? 30.779 -6.747 -8.966 1.00 85.88 193 ASP A C 1
ATOM 1565 O O . ASP A 1 193 ? 31.713 -6.029 -9.340 1.00 85.88 193 ASP A O 1
ATOM 1569 N N . TYR A 1 194 ? 30.834 -7.418 -7.814 1.00 81.62 194 TYR A N 1
ATOM 1570 C CA . TYR A 1 194 ? 31.966 -7.362 -6.892 1.00 81.62 194 TYR A CA 1
ATOM 1571 C C . TYR A 1 194 ? 33.262 -7.898 -7.504 1.00 81.62 194 TYR A C 1
ATOM 1573 O O . TYR A 1 194 ? 34.325 -7.346 -7.193 1.00 81.62 194 TYR A O 1
ATOM 1581 N N . ASP A 1 195 ? 33.180 -8.917 -8.357 1.00 84.94 195 ASP A N 1
ATOM 1582 C CA . ASP A 1 195 ? 34.321 -9.637 -8.921 1.00 84.94 195 ASP A CA 1
ATOM 1583 C C . ASP A 1 195 ? 34.854 -8.921 -10.162 1.00 84.94 195 ASP A C 1
ATOM 1585 O O . ASP A 1 195 ? 36.056 -8.692 -10.303 1.00 84.94 195 ASP A O 1
ATOM 1589 N N . THR A 1 196 ? 33.952 -8.515 -11.056 1.00 89.44 196 THR A N 1
ATOM 1590 C CA . THR A 1 196 ? 34.324 -7.906 -12.340 1.00 89.44 196 THR A CA 1
ATOM 1591 C C . THR A 1 196 ? 34.393 -6.383 -12.299 1.00 89.44 196 THR A C 1
ATOM 1593 O O . THR A 1 196 ? 34.915 -5.779 -13.237 1.00 89.44 196 THR A O 1
ATOM 1596 N N . LYS A 1 197 ? 33.866 -5.756 -11.238 1.00 86.75 197 LYS A N 1
ATOM 1597 C CA . LYS A 1 197 ? 33.697 -4.296 -11.100 1.00 86.75 197 LYS A CA 1
ATOM 1598 C C . LYS A 1 197 ? 32.870 -3.658 -12.216 1.00 86.75 197 LYS A C 1
ATOM 1600 O O . LYS A 1 197 ? 32.930 -2.447 -12.414 1.00 86.75 197 LYS A O 1
ATOM 1605 N N . LYS A 1 198 ? 32.098 -4.454 -12.959 1.00 90.25 198 LYS A N 1
ATOM 1606 C CA . LYS A 1 198 ? 31.223 -3.948 -14.016 1.00 90.25 198 LYS A CA 1
ATOM 1607 C C . LYS A 1 198 ? 29.910 -3.470 -13.423 1.00 90.25 198 LYS A C 1
ATOM 1609 O O . LYS A 1 198 ? 29.312 -4.154 -12.595 1.00 90.25 198 LYS A O 1
ATOM 1614 N N . GLU A 1 199 ? 29.466 -2.307 -13.880 1.00 89.94 199 GLU A N 1
ATOM 1615 C CA . GLU A 1 199 ? 28.133 -1.798 -13.580 1.00 89.94 199 GLU A CA 1
ATOM 1616 C C . GLU A 1 199 ? 27.096 -2.460 -14.491 1.00 89.94 199 GLU A C 1
ATOM 1618 O O . GLU A 1 199 ? 27.369 -2.754 -15.657 1.00 89.94 199 GLU A O 1
ATOM 1623 N N . GLY A 1 200 ? 25.895 -2.660 -13.964 1.00 88.50 200 GLY A N 1
ATOM 1624 C CA . GLY A 1 200 ? 24.759 -3.183 -14.703 1.00 88.50 200 GLY A CA 1
ATOM 1625 C C . GLY A 1 200 ? 23.449 -2.926 -13.975 1.00 88.50 200 GLY A C 1
ATOM 1626 O O . GLY A 1 200 ? 23.403 -2.253 -12.943 1.00 88.50 200 GLY A O 1
ATOM 1627 N N . GLU A 1 201 ? 22.380 -3.483 -14.523 1.00 88.06 201 GLU A N 1
ATOM 1628 C CA . GLU A 1 201 ? 21.057 -3.458 -13.915 1.00 88.06 201 GLU A CA 1
ATOM 1629 C C . GLU A 1 201 ? 20.636 -4.873 -13.537 1.00 88.06 201 GLU A C 1
ATOM 1631 O O . GLU A 1 201 ? 20.869 -5.829 -14.278 1.00 88.06 201 GLU A O 1
ATOM 1636 N N . LEU A 1 202 ? 20.011 -4.997 -12.371 1.00 86.62 202 LEU A N 1
ATOM 1637 C CA . LEU A 1 202 ? 19.467 -6.251 -11.873 1.00 86.62 202 LEU A CA 1
ATOM 1638 C C . LEU A 1 202 ? 17.980 -6.070 -11.595 1.00 86.62 202 LEU A C 1
ATOM 1640 O O . LEU A 1 202 ? 17.585 -5.133 -10.900 1.00 86.62 202 LEU A O 1
ATOM 1644 N N . THR A 1 203 ? 17.155 -6.976 -12.117 1.00 89.00 203 THR A N 1
ATOM 1645 C CA . THR A 1 203 ? 15.719 -6.993 -11.834 1.00 89.00 203 THR A CA 1
ATOM 1646 C C . THR A 1 203 ? 15.492 -7.342 -10.367 1.00 89.00 203 THR A C 1
ATOM 1648 O O . THR A 1 203 ? 15.794 -8.449 -9.928 1.00 89.00 203 THR A O 1
ATOM 1651 N N . VAL A 1 204 ? 14.953 -6.390 -9.608 1.00 85.69 204 VAL A N 1
ATOM 1652 C CA . VAL A 1 204 ? 14.656 -6.554 -8.177 1.00 85.69 204 VAL A CA 1
ATOM 1653 C C . VAL A 1 204 ? 13.207 -6.948 -7.921 1.00 85.69 204 VAL A C 1
ATOM 1655 O O . VAL A 1 204 ? 12.893 -7.539 -6.890 1.00 85.69 204 VAL A O 1
ATOM 1658 N N . ARG A 1 205 ? 12.315 -6.636 -8.864 1.00 87.75 205 ARG A N 1
ATOM 1659 C CA . ARG A 1 205 ? 10.914 -7.045 -8.831 1.00 87.75 205 ARG A CA 1
ATOM 1660 C C . ARG A 1 205 ? 10.373 -7.119 -10.244 1.00 87.75 205 ARG A C 1
ATOM 1662 O O . ARG A 1 205 ? 10.631 -6.234 -11.053 1.00 87.75 205 ARG A O 1
ATOM 1669 N N . GLU A 1 206 ? 9.580 -8.141 -10.512 1.00 92.81 206 GLU A N 1
ATOM 1670 C CA . GLU A 1 206 ? 8.876 -8.281 -11.775 1.00 92.81 206 GLU A CA 1
ATOM 1671 C C . GLU A 1 206 ? 7.473 -8.823 -11.534 1.00 92.81 206 GLU A C 1
ATOM 1673 O O . GLU A 1 206 ? 7.280 -9.759 -10.761 1.00 92.81 206 GLU A O 1
ATOM 1678 N N . THR A 1 207 ? 6.498 -8.201 -12.187 1.00 94.44 207 THR A N 1
ATOM 1679 C CA . THR A 1 207 ? 5.089 -8.598 -12.138 1.00 94.44 207 THR A CA 1
ATOM 1680 C C . THR A 1 207 ? 4.444 -8.366 -13.496 1.00 94.44 207 THR A C 1
ATOM 1682 O O . THR A 1 207 ? 4.934 -7.571 -14.299 1.00 94.44 207 THR A O 1
ATOM 1685 N N . PHE A 1 208 ? 3.317 -9.021 -13.731 1.00 96.50 208 PHE A N 1
ATOM 1686 C CA . PHE A 1 208 ? 2.426 -8.717 -14.841 1.00 96.50 208 PHE A CA 1
ATOM 1687 C C . PHE A 1 208 ? 1.299 -7.838 -14.330 1.00 96.50 208 PHE A C 1
ATOM 1689 O O . PHE A 1 208 ? 0.742 -8.119 -13.272 1.00 96.50 208 PHE A O 1
ATOM 1696 N N . ILE A 1 209 ? 0.991 -6.764 -15.044 1.00 95.94 209 ILE A N 1
ATOM 1697 C CA . ILE A 1 209 ? 0.027 -5.771 -14.599 1.00 95.94 209 ILE A CA 1
ATOM 1698 C C . ILE A 1 209 ? -1.099 -5.580 -15.597 1.00 95.94 209 ILE A C 1
ATOM 1700 O O . ILE A 1 209 ? -0.884 -5.617 -16.806 1.00 95.94 209 ILE A O 1
ATOM 1704 N N . ASN A 1 210 ? -2.285 -5.311 -15.077 1.00 94.12 210 ASN A N 1
ATOM 1705 C CA . ASN A 1 210 ? -3.355 -4.658 -15.817 1.00 94.12 210 ASN A CA 1
ATOM 1706 C C . ASN A 1 210 ? -3.847 -3.453 -15.001 1.00 94.12 210 ASN A C 1
ATOM 1708 O O . ASN A 1 210 ? -3.433 -3.272 -13.852 1.00 94.12 210 ASN A O 1
ATOM 1712 N N . ILE A 1 211 ? -4.657 -2.594 -15.619 1.00 89.56 211 ILE A N 1
ATOM 1713 C CA . ILE A 1 211 ? -5.220 -1.423 -14.944 1.00 89.56 211 ILE A CA 1
ATOM 1714 C C . ILE A 1 211 ? -6.731 -1.554 -14.914 1.00 89.56 211 ILE A C 1
ATOM 1716 O O . ILE A 1 211 ? -7.353 -1.743 -15.958 1.00 89.56 211 ILE A O 1
ATOM 1720 N N . GLN A 1 212 ? -7.298 -1.456 -13.718 1.00 83.50 212 GLN A N 1
ATOM 1721 C CA . GLN A 1 212 ? -8.734 -1.528 -13.472 1.00 83.50 212 GLN A CA 1
ATOM 1722 C C . GLN A 1 212 ? -9.092 -0.414 -12.497 1.00 83.50 212 GLN A C 1
ATOM 1724 O O . GLN A 1 212 ? -8.458 -0.287 -11.452 1.00 83.50 212 GLN A O 1
ATOM 1729 N N . ASP A 1 213 ? -10.048 0.438 -12.870 1.00 74.12 213 ASP A N 1
ATOM 1730 C CA . ASP A 1 213 ? -10.550 1.530 -12.023 1.00 74.12 213 ASP A CA 1
ATOM 1731 C C . ASP A 1 213 ? -9.432 2.431 -11.448 1.00 74.12 213 ASP A C 1
ATOM 1733 O O . ASP A 1 213 ? -9.469 2.875 -10.302 1.00 74.12 213 ASP A O 1
ATOM 1737 N N . GLY A 1 214 ? -8.390 2.665 -12.259 1.00 74.25 214 GLY A N 1
ATOM 1738 C CA . GLY A 1 214 ? -7.207 3.464 -11.916 1.00 74.25 214 GLY A CA 1
ATOM 1739 C C . GLY A 1 214 ? -6.177 2.770 -11.003 1.00 74.25 214 GLY A C 1
ATOM 1740 O O . GLY A 1 214 ? -5.147 3.357 -10.657 1.00 74.25 214 GLY A O 1
ATOM 1741 N N . TYR A 1 215 ? -6.407 1.515 -10.623 1.00 83.62 215 TYR A N 1
ATOM 1742 C CA . TYR A 1 215 ? -5.450 0.700 -9.880 1.00 83.62 215 TYR A CA 1
ATOM 1743 C C . TYR A 1 215 ? -4.588 -0.136 -10.822 1.00 83.62 215 TYR A C 1
ATOM 1745 O O . TYR A 1 215 ? -5.090 -0.741 -11.765 1.00 83.62 215 TYR A O 1
ATOM 1753 N N . ILE A 1 216 ? -3.296 -0.242 -10.519 1.00 89.56 216 ILE A N 1
ATOM 1754 C CA . ILE A 1 216 ? -2.386 -1.208 -11.135 1.00 89.56 216 ILE A CA 1
ATOM 1755 C C . ILE A 1 216 ? -2.540 -2.525 -10.379 1.00 89.56 216 ILE A C 1
ATOM 1757 O O . ILE A 1 216 ? -2.110 -2.650 -9.233 1.00 89.56 216 ILE A O 1
ATOM 1761 N N . HIS A 1 217 ? -3.166 -3.518 -10.998 1.00 89.19 217 HIS A N 1
ATOM 1762 C CA . HIS A 1 217 ? -3.288 -4.847 -10.411 1.00 89.19 217 HIS A CA 1
ATOM 1763 C C . HIS A 1 217 ? -2.049 -5.647 -10.785 1.00 89.19 217 HIS A C 1
ATOM 1765 O O . HIS A 1 217 ? -1.765 -5.837 -11.963 1.00 89.19 217 HIS A O 1
ATOM 1771 N N . HIS A 1 218 ? -1.304 -6.108 -9.787 1.00 90.38 218 HIS A N 1
ATOM 1772 C CA . HIS A 1 218 ? -0.088 -6.886 -9.964 1.00 90.38 218 HIS A CA 1
ATOM 1773 C C . HIS A 1 218 ? -0.377 -8.381 -9.850 1.00 90.38 218 HIS A C 1
ATOM 1775 O O . HIS A 1 218 ? -1.012 -8.843 -8.902 1.00 90.38 218 HIS A O 1
ATOM 1781 N N . HIS A 1 219 ? 0.159 -9.143 -10.796 1.00 92.31 219 HIS A N 1
ATOM 1782 C CA . HIS A 1 219 ? 0.005 -10.584 -10.916 1.00 92.31 219 HIS A CA 1
ATOM 1783 C C . HIS A 1 219 ? 1.369 -11.263 -11.071 1.00 92.31 219 HIS A C 1
ATOM 1785 O O . HIS A 1 219 ? 2.302 -10.706 -11.658 1.00 92.31 219 HIS A O 1
ATOM 1791 N N . TYR A 1 220 ? 1.473 -12.490 -10.572 1.00 91.88 220 TYR A N 1
ATOM 1792 C CA . TYR A 1 220 ? 2.536 -13.424 -10.936 1.00 91.88 220 TYR A CA 1
ATOM 1793 C C . TYR A 1 220 ? 1.986 -14.434 -11.948 1.00 91.88 220 TYR A C 1
ATOM 1795 O O . TYR A 1 220 ? 0.802 -14.766 -11.899 1.00 91.88 220 TYR A O 1
ATOM 1803 N N . LEU A 1 221 ? 2.833 -14.899 -12.865 1.00 91.25 221 LEU A N 1
ATOM 1804 C CA . LEU A 1 221 ? 2.487 -15.943 -13.827 1.00 91.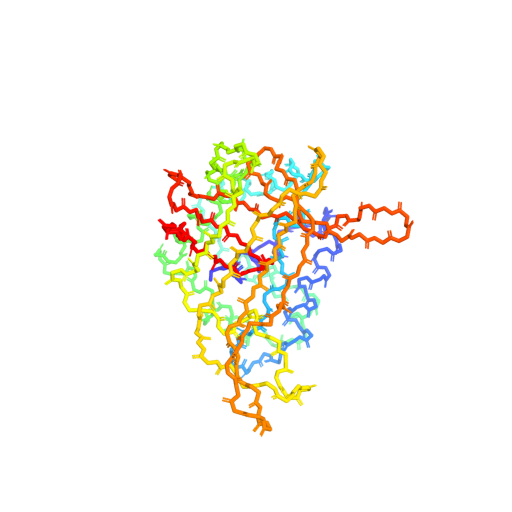25 221 LEU A CA 1
ATOM 1805 C C . LEU A 1 221 ? 3.015 -17.283 -13.317 1.00 91.25 221 LEU A C 1
ATOM 1807 O O . LEU A 1 221 ? 4.229 -17.453 -13.214 1.00 91.25 221 LEU A O 1
ATOM 1811 N N . ASP A 1 222 ? 2.114 -18.214 -13.022 1.00 88.31 222 ASP A N 1
ATOM 1812 C CA . ASP A 1 222 ? 2.446 -19.598 -12.691 1.00 88.31 222 ASP A CA 1
ATOM 1813 C C . ASP A 1 222 ? 1.960 -20.581 -13.770 1.00 88.31 222 ASP A C 1
ATOM 1815 O O . ASP A 1 222 ? 1.554 -20.172 -14.859 1.00 88.31 222 ASP A O 1
ATOM 1819 N N . GLU A 1 223 ? 2.052 -21.884 -13.487 1.00 85.62 223 GLU A N 1
ATOM 1820 C CA . GLU A 1 223 ? 1.635 -22.948 -14.410 1.00 85.62 223 GLU A CA 1
ATOM 1821 C C . GLU A 1 223 ? 0.127 -22.915 -14.727 1.00 85.62 223 GLU A C 1
ATOM 1823 O O . GLU A 1 223 ? -0.266 -23.296 -15.830 1.00 85.62 223 GLU A O 1
ATOM 1828 N N . ASP A 1 224 ? -0.703 -22.422 -13.800 1.00 86.00 224 ASP A N 1
ATOM 1829 C CA . ASP A 1 224 ? -2.164 -22.352 -13.932 1.00 86.00 224 ASP A CA 1
ATOM 1830 C C . ASP A 1 224 ? -2.645 -21.004 -14.509 1.00 86.00 224 ASP A C 1
ATOM 1832 O O . ASP A 1 224 ? -3.822 -20.853 -14.849 1.00 86.00 224 ASP A O 1
ATOM 1836 N N . GLY A 1 225 ? -1.754 -20.013 -14.624 1.00 90.38 225 GLY A N 1
ATOM 1837 C CA . GLY A 1 225 ? -2.010 -18.712 -15.238 1.00 90.38 225 GLY A CA 1
ATOM 1838 C C . GLY A 1 225 ? -1.648 -17.520 -14.349 1.00 90.38 225 GLY A C 1
ATOM 1839 O O . GLY A 1 225 ? -0.714 -17.548 -13.550 1.00 90.38 225 GLY A O 1
ATOM 1840 N N . PHE A 1 226 ? -2.359 -16.404 -14.529 1.00 89.56 226 PHE A N 1
ATOM 1841 C CA . PHE A 1 226 ? -2.102 -15.179 -13.769 1.00 89.56 226 PHE A CA 1
ATOM 1842 C C . PHE A 1 226 ? -2.763 -15.231 -12.393 1.00 89.56 226 PHE A C 1
ATOM 1844 O O . PHE A 1 226 ? -3.987 -15.151 -12.279 1.00 89.56 226 PHE A O 1
ATOM 1851 N N . ARG A 1 227 ? -1.956 -15.261 -11.331 1.00 87.94 227 ARG A N 1
ATOM 1852 C CA . ARG A 1 227 ? -2.437 -15.143 -9.950 1.00 87.94 227 ARG A CA 1
ATOM 1853 C C . ARG A 1 227 ? -2.259 -13.728 -9.427 1.00 87.94 227 ARG A C 1
ATOM 1855 O O . ARG A 1 227 ? -1.168 -13.164 -9.488 1.00 87.94 227 ARG A O 1
ATOM 1862 N N . PHE A 1 228 ? -3.346 -13.159 -8.910 1.00 85.38 228 PHE A N 1
ATOM 1863 C CA . PHE A 1 228 ? -3.349 -11.844 -8.271 1.00 85.38 228 PHE A CA 1
ATOM 1864 C C . PHE A 1 228 ? -2.414 -11.820 -7.054 1.00 85.38 228 PHE A C 1
ATOM 1866 O O . PHE A 1 228 ? -2.426 -12.742 -6.239 1.00 85.38 228 PHE A O 1
ATOM 1873 N N . LEU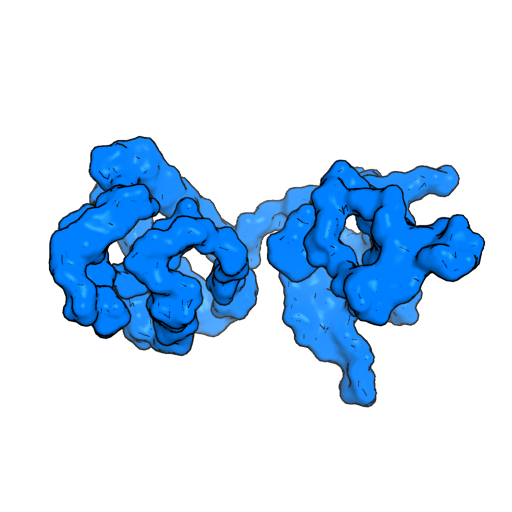 A 1 229 ? -1.623 -10.754 -6.931 1.00 80.06 229 LEU A N 1
ATOM 1874 C CA . LEU A 1 229 ? -0.727 -10.517 -5.800 1.00 80.06 229 LEU A CA 1
ATOM 1875 C C . LEU A 1 229 ? -1.257 -9.396 -4.902 1.00 80.06 229 LEU A C 1
ATOM 1877 O O . LEU A 1 229 ? -1.440 -9.594 -3.705 1.00 80.06 229 LEU A O 1
ATOM 1881 N N . TYR A 1 230 ? -1.446 -8.212 -5.481 1.00 78.12 230 TYR A N 1
ATOM 1882 C CA . TYR A 1 230 ? -1.923 -6.994 -4.824 1.00 78.12 230 TYR A CA 1
ATOM 1883 C C . TYR A 1 230 ? -2.302 -5.972 -5.902 1.00 78.12 230 TYR A C 1
ATOM 1885 O O . TYR A 1 230 ? -1.965 -6.146 -7.074 1.00 78.12 230 TYR A O 1
ATOM 1893 N N . LYS A 1 231 ? -2.963 -4.884 -5.513 1.00 82.06 231 LYS A N 1
ATOM 1894 C CA . LYS A 1 231 ? -3.200 -3.726 -6.379 1.00 82.06 231 LYS A CA 1
ATOM 1895 C C . LYS A 1 231 ? -2.570 -2.483 -5.768 1.00 82.06 231 LYS A C 1
ATOM 1897 O O . LYS A 1 231 ? -2.471 -2.400 -4.548 1.00 82.06 231 LYS A O 1
ATOM 1902 N N . SER A 1 232 ? -2.151 -1.536 -6.594 1.00 81.25 232 SER A N 1
ATOM 1903 C CA . SER A 1 232 ? -1.632 -0.248 -6.143 1.00 81.25 232 SER A CA 1
ATOM 1904 C C . SER A 1 232 ? -2.351 0.908 -6.838 1.00 81.25 232 SER A C 1
ATOM 1906 O O . SER A 1 232 ? -2.649 0.830 -8.030 1.00 81.25 232 SER A O 1
ATOM 1908 N N . PRO A 1 233 ? -2.675 1.988 -6.115 1.00 78.56 233 PRO A N 1
ATOM 1909 C CA . PRO A 1 233 ? -3.333 3.149 -6.700 1.00 78.56 233 PRO A CA 1
ATOM 1910 C C . PRO A 1 233 ? -2.371 3.916 -7.613 1.00 78.56 233 PRO A C 1
ATOM 1912 O O . PRO A 1 233 ? -1.169 3.985 -7.338 1.00 78.56 233 PRO A O 1
ATOM 1915 N N . VAL A 1 234 ? -2.896 4.572 -8.651 1.00 82.00 234 VAL A N 1
ATOM 1916 C CA . VAL A 1 234 ? -2.185 5.665 -9.332 1.00 82.00 234 VAL A CA 1
ATOM 1917 C C . VAL A 1 234 ? -2.736 6.999 -8.851 1.00 82.00 234 VAL A C 1
ATOM 1919 O O . VAL A 1 234 ? -3.762 7.472 -9.327 1.00 82.00 234 VAL A O 1
ATOM 1922 N N . PHE A 1 235 ? -2.069 7.621 -7.883 1.00 77.69 235 PHE A N 1
ATOM 1923 C CA . PHE A 1 235 ? -2.553 8.847 -7.228 1.00 77.69 235 PHE A CA 1
ATOM 1924 C C . PHE A 1 235 ? -2.070 10.144 -7.894 1.00 77.69 235 PHE A C 1
ATOM 1926 O O . PHE A 1 235 ? -2.490 11.232 -7.504 1.00 77.69 235 PHE A O 1
ATOM 1933 N N . GLY A 1 236 ? -1.239 10.044 -8.932 1.00 81.31 236 GLY A N 1
ATOM 1934 C CA . GLY A 1 236 ? -0.896 11.163 -9.805 1.00 81.31 236 GLY A CA 1
ATOM 1935 C C . GLY A 1 236 ? -0.430 10.673 -11.170 1.00 81.31 236 GLY A C 1
ATOM 1936 O O . GLY A 1 236 ? 0.367 9.741 -11.242 1.00 81.31 236 GLY A O 1
ATOM 1937 N N . PHE A 1 237 ? -0.920 11.294 -12.242 1.00 88.75 237 PHE A N 1
ATOM 1938 C CA . PHE A 1 237 ? -0.486 11.034 -13.612 1.00 88.75 237 PHE A CA 1
ATOM 1939 C C . PHE A 1 237 ? -0.620 12.298 -14.464 1.00 88.75 237 PHE A C 1
ATOM 1941 O O . PHE A 1 237 ? -1.700 12.880 -14.539 1.00 88.75 237 PHE A O 1
ATOM 1948 N N . ASP A 1 238 ? 0.459 12.701 -15.136 1.00 88.81 238 ASP A N 1
ATOM 1949 C CA . ASP A 1 238 ? 0.446 13.824 -16.090 1.00 88.81 238 ASP A CA 1
ATOM 1950 C C . ASP A 1 238 ? 0.978 13.453 -17.489 1.00 88.81 238 ASP A C 1
ATOM 1952 O O . ASP A 1 238 ? 1.152 14.313 -18.351 1.00 88.81 238 ASP A O 1
ATOM 1956 N N . GLY A 1 239 ? 1.238 12.163 -17.732 1.00 88.25 239 GLY A N 1
ATOM 1957 C CA . GLY A 1 239 ? 1.824 11.653 -18.977 1.00 88.25 239 GLY A CA 1
ATOM 1958 C C . GLY A 1 239 ? 3.354 11.593 -18.985 1.00 88.25 239 GLY A C 1
ATOM 1959 O O . GLY A 1 239 ? 3.927 10.759 -19.690 1.00 88.25 239 GLY A O 1
ATOM 1960 N N . SER A 1 240 ? 4.017 12.426 -18.183 1.00 90.88 240 SER A N 1
ATOM 1961 C CA . SER A 1 240 ? 5.478 12.476 -18.033 1.00 90.88 240 SER A CA 1
ATOM 1962 C C . SER A 1 240 ? 5.955 12.033 -16.654 1.00 90.88 240 SER A C 1
ATOM 1964 O O . SER A 1 240 ? 7.107 11.638 -16.494 1.00 90.88 240 SER A O 1
ATOM 1966 N N . ARG A 1 241 ? 5.055 12.038 -15.678 1.00 91.50 241 ARG A N 1
ATOM 1967 C CA . ARG A 1 241 ? 5.259 11.580 -14.317 1.00 91.50 241 ARG A CA 1
ATOM 1968 C C . ARG A 1 241 ? 4.052 10.772 -13.876 1.00 91.50 241 ARG A C 1
ATOM 1970 O O . ARG A 1 241 ? 2.915 11.102 -14.224 1.00 91.50 241 ARG A O 1
ATOM 1977 N N . PHE A 1 242 ? 4.299 9.734 -13.088 1.00 90.56 242 PHE A N 1
ATOM 1978 C CA . PHE A 1 242 ? 3.235 9.050 -12.375 1.00 90.56 242 PHE A CA 1
ATOM 1979 C C . PHE A 1 242 ? 3.650 8.633 -10.974 1.00 90.56 242 PHE A C 1
ATOM 1981 O O . PHE A 1 242 ? 4.825 8.392 -10.701 1.00 90.56 242 PHE A O 1
ATOM 1988 N N . GLU A 1 243 ? 2.675 8.563 -10.080 1.00 87.69 243 GLU A N 1
ATOM 1989 C CA . GLU A 1 243 ? 2.892 8.225 -8.682 1.00 87.69 243 GLU A CA 1
ATOM 1990 C C . GLU A 1 243 ? 2.021 7.034 -8.291 1.00 87.69 243 GLU A C 1
ATOM 1992 O O . GLU A 1 243 ? 0.815 7.013 -8.543 1.00 87.69 243 GLU A O 1
ATOM 1997 N N . THR A 1 244 ? 2.659 6.015 -7.722 1.00 86.31 244 THR A N 1
ATOM 1998 C CA . THR A 1 244 ? 2.023 4.745 -7.364 1.00 86.31 244 THR A CA 1
ATOM 1999 C C . THR A 1 244 ? 2.694 4.114 -6.146 1.00 86.31 244 THR A C 1
ATOM 2001 O O . THR A 1 244 ? 3.576 4.709 -5.527 1.00 86.31 244 THR A O 1
ATOM 2004 N N . GLN A 1 245 ? 2.288 2.901 -5.789 1.00 82.19 245 GLN A N 1
ATOM 2005 C CA . GLN A 1 245 ? 2.939 2.073 -4.785 1.00 82.19 245 GLN A CA 1
ATOM 2006 C C . GLN A 1 245 ? 3.431 0.757 -5.390 1.00 82.19 245 GLN A C 1
ATOM 2008 O O . GLN A 1 245 ? 2.854 0.223 -6.336 1.00 82.19 245 GLN A O 1
ATOM 2013 N N . ILE A 1 246 ? 4.504 0.216 -4.821 1.00 76.19 246 ILE A N 1
ATOM 2014 C CA . ILE A 1 246 ? 5.001 -1.126 -5.119 1.00 76.19 246 ILE A CA 1
ATOM 2015 C C . ILE A 1 246 ? 5.051 -1.887 -3.793 1.00 76.19 246 ILE A C 1
ATOM 2017 O O . ILE A 1 246 ? 5.984 -1.720 -3.008 1.00 76.19 246 ILE A O 1
ATOM 2021 N N . GLY A 1 247 ? 4.036 -2.716 -3.535 1.00 71.75 247 GLY A N 1
ATOM 2022 C CA . GLY A 1 247 ? 3.757 -3.185 -2.177 1.00 71.75 247 GLY A CA 1
ATOM 2023 C C . GLY A 1 247 ? 3.296 -2.017 -1.301 1.00 71.75 247 GLY A C 1
ATOM 2024 O O . GLY A 1 247 ? 2.450 -1.238 -1.719 1.00 71.75 247 GLY A O 1
ATOM 2025 N N . ASP A 1 248 ? 3.897 -1.868 -0.128 1.00 64.25 248 ASP A N 1
ATOM 2026 C CA . ASP A 1 248 ? 3.633 -0.812 0.858 1.00 64.25 248 ASP A CA 1
ATOM 2027 C C . ASP A 1 248 ? 4.465 0.471 0.642 1.00 64.25 248 ASP A C 1
ATOM 2029 O O . ASP A 1 248 ? 4.382 1.426 1.416 1.00 64.25 248 ASP A O 1
ATOM 2033 N N . ILE A 1 249 ? 5.278 0.518 -0.418 1.00 71.50 249 ILE A N 1
ATOM 2034 C CA . ILE A 1 249 ? 6.256 1.585 -0.654 1.00 71.50 249 ILE A CA 1
ATOM 2035 C C . ILE A 1 249 ? 5.757 2.519 -1.756 1.00 71.50 249 ILE A C 1
ATOM 2037 O O . ILE A 1 249 ? 5.503 2.081 -2.876 1.00 71.50 249 ILE A O 1
ATOM 2041 N N . GLY A 1 250 ? 5.666 3.818 -1.462 1.00 76.25 250 GLY A N 1
ATOM 2042 C CA . GLY A 1 250 ? 5.278 4.848 -2.430 1.00 76.25 250 GLY A CA 1
ATOM 2043 C C . GLY A 1 250 ? 6.419 5.278 -3.357 1.00 76.25 250 GLY A C 1
ATOM 2044 O O . GLY A 1 250 ? 7.521 5.587 -2.902 1.00 76.25 250 GLY A O 1
ATOM 2045 N N . PHE A 1 251 ? 6.122 5.379 -4.650 1.00 81.94 251 PHE A N 1
ATOM 2046 C CA . PHE A 1 251 ? 7.032 5.806 -5.707 1.00 81.94 251 PHE A CA 1
ATOM 2047 C C . PHE A 1 251 ? 6.452 6.961 -6.515 1.00 81.94 251 PHE A C 1
ATOM 2049 O O . PHE A 1 251 ? 5.256 7.017 -6.781 1.00 81.94 251 PHE A O 1
ATOM 2056 N N . ALA A 1 252 ? 7.341 7.842 -6.964 1.00 88.62 252 ALA A N 1
ATOM 2057 C CA . ALA A 1 252 ? 7.073 8.784 -8.039 1.00 88.62 252 ALA A CA 1
ATOM 2058 C C . ALA A 1 252 ? 8.086 8.522 -9.153 1.00 88.62 252 ALA A C 1
ATOM 2060 O O . ALA A 1 252 ? 9.291 8.531 -8.899 1.00 88.62 252 ALA A O 1
ATOM 2061 N N . PHE A 1 253 ? 7.594 8.279 -10.358 1.00 92.00 253 PHE A N 1
ATOM 2062 C CA . PHE A 1 253 ? 8.357 7.895 -11.534 1.00 92.00 253 PHE A CA 1
ATOM 2063 C C . PHE A 1 253 ? 8.265 8.983 -12.595 1.00 92.00 253 PHE A C 1
ATOM 2065 O O . PHE A 1 253 ? 7.176 9.475 -12.876 1.00 92.00 253 PHE A O 1
ATOM 2072 N N . GLU A 1 254 ? 9.391 9.324 -13.209 1.00 94.81 254 GLU A N 1
ATOM 2073 C CA . GLU A 1 254 ? 9.468 10.250 -14.338 1.00 94.81 254 GLU A CA 1
ATOM 2074 C C . GLU A 1 254 ? 9.866 9.501 -15.606 1.00 94.81 254 GLU A C 1
ATOM 2076 O O . GLU A 1 254 ? 10.750 8.644 -15.590 1.00 94.81 254 GLU A O 1
ATOM 2081 N N . LYS A 1 255 ? 9.189 9.806 -16.713 1.00 94.25 255 LYS A N 1
ATOM 2082 C CA . LYS A 1 255 ? 9.408 9.152 -17.999 1.00 94.25 255 LYS A CA 1
ATOM 2083 C C . LYS A 1 255 ? 10.785 9.532 -18.520 1.00 94.25 255 LYS A C 1
ATOM 2085 O O . LYS A 1 255 ? 11.105 10.717 -18.647 1.00 94.25 255 LYS A O 1
ATOM 2090 N N . MET A 1 256 ? 11.594 8.536 -18.856 1.00 92.38 256 MET A N 1
ATOM 2091 C CA . MET A 1 256 ? 12.902 8.787 -19.444 1.00 92.38 256 MET A CA 1
ATOM 2092 C C . MET A 1 256 ? 12.709 9.326 -20.863 1.00 92.38 256 MET A C 1
ATOM 2094 O O . MET A 1 256 ? 12.036 8.716 -21.697 1.00 92.38 256 MET A O 1
ATOM 2098 N N . LYS A 1 257 ? 13.267 10.511 -21.134 1.00 77.38 257 LYS A N 1
ATOM 2099 C CA . LYS A 1 257 ? 13.305 11.060 -22.492 1.00 77.38 257 LYS A CA 1
ATOM 2100 C C . LYS A 1 257 ? 14.258 10.197 -23.318 1.00 77.38 257 LYS A C 1
ATOM 2102 O O . LYS A 1 257 ? 15.417 10.053 -22.935 1.00 77.38 257 LYS A O 1
ATOM 2107 N N . LYS A 1 258 ? 13.747 9.623 -24.406 1.00 55.97 258 LYS A N 1
ATOM 2108 C CA . LYS A 1 258 ? 14.577 9.012 -25.450 1.00 55.97 258 LYS A CA 1
ATOM 2109 C C . LYS A 1 258 ? 15.299 10.083 -26.256 1.00 55.97 258 LYS A C 1
ATOM 2111 O O . LYS A 1 258 ? 14.688 11.158 -26.460 1.00 55.97 258 LYS A O 1
#

Solvent-accessible surface area (backbone atoms only — not comparable to full-atom values): 14871 Å² total; per-residue (Å²): 108,71,69,50,53,53,53,50,47,68,35,32,67,66,46,49,69,76,39,50,69,59,45,54,47,53,49,42,56,60,59,73,75,40,65,93,89,66,86,85,88,82,84,86,87,79,55,64,77,77,71,51,44,94,90,46,42,65,64,51,43,52,52,46,50,53,59,70,67,44,94,60,85,51,60,68,62,44,50,52,39,41,47,67,33,78,86,41,56,82,49,58,69,68,57,52,49,47,49,45,47,79,74,51,48,58,87,41,69,67,50,41,48,52,53,48,51,49,49,50,51,53,42,51,13,59,78,69,74,38,90,50,75,54,33,91,63,60,66,74,72,60,52,44,49,28,36,36,77,52,73,49,83,77,67,55,66,73,43,93,80,48,68,45,43,78,72,58,44,43,40,42,34,41,30,42,82,68,57,97,76,33,30,36,42,36,34,26,35,40,26,26,34,68,88,78,67,45,75,49,75,44,81,56,46,74,34,39,29,39,64,55,96,28,22,43,36,34,20,46,81,56,97,94,40,79,43,83,73,54,70,25,54,24,60,38,68,76,86,52,40,39,25,36,42,66,84,96,44,80,46,40,33,36,54,60,82,128

Secondary structure (DSSP, 8-state):
-HHHHHHHHHH-HHHHHH-HHHHHHHHHHHHHS--TT----------HHHH--TTTHHHHHHHHHHHHHSSS--HHHHHHHHHTSTTTTTS-HHHHHHHHHHHH--SSHHHHHHHHHHHHHHHHHHHHT-SS------GGGG-EEEEESS--TTS---GGGSSEEEEEEEEEEEEEE-SSS-EEEEEEEEEEETTT--EEEEEEEEEEEEEETTEEEEEEEETTEEEEEEEEE--EE-SSEEEEEETTEEEEEEEPP-

pLDDT: mean 75.74, std 14.52, range [28.39, 97.25]

Sequence (258 aa):
MIRLLKLYLLSENDFRRLFKEECAQLEKEFFGTYKIGGGGIKNDGFDLDRFLNDQNTEAFAAILHKILTEKELTNNQTTKNIAALAGFAQYDGTTIQTFIINNLIFNDPQKGNELKILFEAVYTALQQGFFYKVSDIHPDQLIGEWLSTKETGQLRINYNMTNFMPLGDTIHLIVSRYNNDFLRFSCLAKVMDYDTKKEGELTVRETFINIQDGYIHHHYLDEDGFRFLYKSPVFGFDGSRFETQIGDIGFAFEKMKK